Protein AF-A0A1X7ANS6-F1 (afdb_monomer)

Organism: NCBI:txid1960125

Nearest PDB structures (foldseek):
  3pwx-assembly1_B  TM=1.515E-01  e=7.039E+00  Vibrio parahaemolyticus

Secondary structure (DSSP, 8-state):
-----------------------------------------------SS--PPPEEEEESS-HHHHHHHHHHHHHTT-GGGGHHHHHHHHHHHHHHHTT--S-HHHHHHHHHHHHTT-----SSSSS-TTHHHHHHHHHT-GGGEEEEE-TT-SS-EESS--TTS--TTTHHHH-HHHHHHHHHHHHHHHHHHHS--HHHHHHHHHHHHHHTT--SPBPP-GGGEEEETTEEEE---HHHHHHH-SSHHHHHHHHHHHHHHHHHHHHHTTTTS-------PPPPP----------------------

Radius of gyration: 26.62 Å; Cα contacts (8 Å, |Δi|>4): 293; chains: 1; bounding box: 62×56×92 Å

Foldseek 3Di:
DDDDDDDDPPPPPPDDPPDPPPPPQPQVDDDDDDDDDDDDDPDPDDDDDDDRFGKGKAFQQFLVLVVLLVVLCVRVVLLVLQLLLLVLLLVQLVLQVVRDPDPSVLLNVVSVCSNVVVFPDPSPDPDTPCVVVVSVSSVRQQLRIAMDGDCPDPQEHAPPRPNRDGPLLCCLQNNLPSSVLVVVLNVLSVVCSVPPDSVSSNSNSVSSSVSNVDSHHRYDDPVQWDQDPRYIYGDPPLVVLCVRPPDPVSSVVSNVVVVVVVVVVVVVVPVPPPDDDDPDPDDDDDPDDDDDDDDDDDDDDDDDDDD

Solvent-accessible surface area (backbone atoms only — not comparable to full-atom values): 19302 Å² total; per-residue (Å²): 137,87,80,86,78,82,80,80,84,78,71,80,73,80,77,70,85,75,73,80,83,83,72,68,82,56,72,78,74,78,83,81,82,94,73,96,70,94,70,90,81,89,71,96,72,93,74,88,91,78,83,87,76,56,44,35,79,42,57,36,54,20,55,69,58,55,50,53,41,51,56,54,38,59,71,69,69,40,58,76,44,33,41,68,24,44,55,44,38,61,71,37,46,70,64,52,44,84,80,48,97,64,65,53,65,50,20,48,54,37,43,52,32,58,68,67,68,63,67,77,69,53,90,88,49,96,66,58,86,41,52,68,41,38,50,50,52,64,63,62,37,21,49,43,27,33,41,42,58,16,70,82,38,90,76,42,22,38,71,69,71,58,78,79,41,64,40,82,66,46,35,67,67,59,33,61,73,60,37,49,52,48,48,55,37,48,53,46,44,55,51,28,74,77,54,79,41,62,68,50,45,31,52,43,19,56,44,48,36,58,35,43,65,36,71,56,50,34,69,67,56,75,90,38,51,41,84,54,94,59,18,36,32,72,52,84,54,71,64,55,52,69,61,65,32,96,44,73,66,52,22,53,53,53,50,52,55,51,57,57,50,57,58,50,57,60,53,66,70,62,68,76,80,78,79,79,87,79,95,70,83,80,83,76,85,81,82,79,81,84,78,86,78,88,81,80,90,80,92,81,88,82,90,86,87,81,134

Sequence (307 aa):
MHLDLRINNDARSRSNPIASPYRADMTLCCITDFGGRRRKVSGCCYSDGEQQIELSCHHVVPNSRLQAYWNAHLANGHLECSRKFLDQMWRCIGDYSVRHHGSTVDASRLVQRLVQERIEFDQDGLVPDGLDAFGELFSYMPGNMFMGPSASSRCCRRGDDPLCEFEKNAWVVIGYQPYRILWDLNETIQDYLITPTAERASTISNLLTIVVQKREPYAMDRHHWLLKRRTYRLKVDYDAIARCGSNARDRDNLRSLILRSDSLDSLSSQSSDASSGLDTPPPSPVKERVTRRSGRRSHCKGTERLE

Mean predicted aligned error: 14.32 Å

pLDDT: mean 71.6, std 22.11, range [27.02, 98.12]

Structure (mmCIF, N/CA/C/O backbone):
data_AF-A0A1X7ANS6-F1
#
_entry.id   AF-A0A1X7ANS6-F1
#
loop_
_atom_site.group_PDB
_atom_site.id
_atom_site.type_symbol
_atom_site.label_atom_id
_atom_site.label_alt_id
_atom_site.label_comp_id
_atom_site.label_asym_id
_atom_site.label_entity_id
_atom_site.label_seq_id
_atom_site.pdbx_PDB_ins_code
_atom_site.Cartn_x
_atom_site.Cartn_y
_atom_site.Cartn_z
_atom_site.occupancy
_atom_site.B_iso_or_equiv
_atom_site.auth_seq_id
_atom_site.auth_comp_id
_atom_site.auth_asym_id
_atom_site.auth_atom_id
_atom_site.pdbx_PDB_model_num
ATOM 1 N N . MET A 1 1 ? -21.164 0.307 25.891 1.00 34.00 1 MET A N 1
ATOM 2 C CA . MET A 1 1 ? -20.225 -0.665 26.483 1.00 34.00 1 MET A CA 1
ATOM 3 C C . MET A 1 1 ? -18.872 0.037 26.508 1.00 34.00 1 MET A C 1
ATOM 5 O O . MET A 1 1 ? -18.284 0.212 25.454 1.00 34.00 1 MET A O 1
ATOM 9 N N . HIS A 1 2 ? -18.489 0.628 27.644 1.00 27.02 2 HIS A N 1
ATOM 10 C CA . HIS A 1 2 ? -17.234 1.381 27.771 1.00 27.02 2 HIS A CA 1
ATOM 11 C C . HIS A 1 2 ? -16.136 0.374 28.127 1.00 27.02 2 HIS A C 1
ATOM 13 O O . HIS A 1 2 ? -16.171 -0.200 29.211 1.00 27.02 2 HIS A O 1
ATOM 19 N N . LEU A 1 3 ? -15.230 0.100 27.190 1.00 28.36 3 LEU A N 1
ATOM 20 C CA . LEU A 1 3 ? -14.041 -0.716 27.429 1.00 28.36 3 LEU A CA 1
ATOM 21 C C . LEU A 1 3 ? -12.909 0.211 27.874 1.00 28.36 3 LEU A C 1
ATOM 23 O O . LEU A 1 3 ? -12.423 1.021 27.088 1.00 28.36 3 LEU A O 1
ATOM 27 N N . ASP A 1 4 ? -12.530 0.102 29.144 1.00 28.14 4 ASP A N 1
ATOM 28 C CA . ASP A 1 4 ? -11.344 0.751 29.701 1.00 28.14 4 ASP A CA 1
ATOM 29 C C . ASP A 1 4 ? -10.122 -0.114 29.349 1.00 28.14 4 ASP A C 1
ATOM 31 O O . ASP A 1 4 ? -9.898 -1.178 29.927 1.00 28.14 4 ASP A O 1
ATOM 35 N N . LEU A 1 5 ? -9.361 0.311 28.339 1.00 34.75 5 LEU A N 1
ATOM 36 C CA . LEU A 1 5 ? -8.147 -0.360 27.875 1.00 34.75 5 LEU A CA 1
ATOM 37 C C . LEU A 1 5 ? -6.931 0.258 28.573 1.00 34.75 5 LEU A C 1
ATOM 39 O O . LEU A 1 5 ? -6.487 1.350 28.225 1.00 34.75 5 LEU A O 1
ATOM 43 N N . ARG A 1 6 ? -6.359 -0.452 29.550 1.00 29.14 6 ARG A N 1
ATOM 44 C CA . ARG A 1 6 ? -5.021 -0.152 30.080 1.00 29.14 6 ARG A CA 1
ATOM 45 C C . ARG A 1 6 ? -4.028 -1.159 29.519 1.00 29.14 6 ARG A C 1
ATOM 47 O O . ARG A 1 6 ? -3.905 -2.264 30.029 1.00 29.14 6 ARG A O 1
ATOM 54 N N . ILE A 1 7 ? -3.311 -0.762 28.473 1.00 41.03 7 ILE A N 1
ATOM 55 C CA . ILE A 1 7 ? -2.179 -1.530 27.949 1.00 41.03 7 ILE A CA 1
ATOM 56 C C . ILE A 1 7 ? -0.944 -1.171 28.778 1.00 41.03 7 ILE A C 1
ATOM 58 O O . ILE A 1 7 ? -0.520 -0.015 28.814 1.00 41.03 7 ILE A O 1
ATOM 62 N N . ASN A 1 8 ? -0.370 -2.161 29.463 1.00 30.86 8 ASN A N 1
ATOM 63 C CA . ASN A 1 8 ? 0.905 -2.012 30.160 1.00 30.86 8 ASN A CA 1
ATOM 64 C C . ASN A 1 8 ? 2.047 -1.911 29.133 1.00 30.86 8 ASN A C 1
ATOM 66 O O . ASN A 1 8 ? 2.439 -2.900 28.522 1.00 30.86 8 ASN A O 1
ATOM 70 N N . ASN A 1 9 ? 2.611 -0.711 28.978 1.00 34.72 9 ASN A N 1
ATOM 71 C CA . ASN A 1 9 ? 3.715 -0.406 28.055 1.00 34.72 9 ASN A CA 1
ATOM 72 C C . ASN A 1 9 ? 5.110 -0.886 28.525 1.00 34.72 9 ASN A C 1
ATOM 74 O O . ASN A 1 9 ? 6.120 -0.485 27.950 1.00 34.72 9 ASN A O 1
ATOM 78 N N . ASP A 1 10 ? 5.205 -1.752 29.537 1.00 32.50 10 ASP A N 1
ATOM 79 C CA . ASP A 1 10 ? 6.491 -2.135 30.151 1.00 32.50 10 ASP A CA 1
ATOM 80 C C . ASP A 1 10 ? 7.173 -3.376 29.544 1.00 32.50 10 ASP A C 1
ATOM 82 O O . ASP A 1 10 ? 8.185 -3.869 30.055 1.00 32.50 10 ASP A O 1
ATOM 86 N N . ALA A 1 11 ? 6.715 -3.852 28.386 1.00 35.91 11 ALA A N 1
ATOM 87 C CA . ALA A 1 11 ? 7.464 -4.842 27.623 1.00 35.91 11 ALA A CA 1
ATOM 88 C C . ALA A 1 11 ? 8.609 -4.158 26.856 1.00 35.91 11 ALA A C 1
ATOM 90 O O . ALA A 1 11 ? 8.482 -3.800 25.684 1.00 35.91 11 ALA A O 1
ATOM 91 N N . ARG A 1 12 ? 9.777 -4.019 27.501 1.00 33.22 12 ARG A N 1
ATOM 92 C CA . ARG A 1 12 ? 11.061 -3.875 26.794 1.00 33.22 12 ARG A CA 1
ATOM 93 C C . ARG A 1 12 ? 11.251 -5.097 25.897 1.00 33.22 12 ARG A C 1
ATOM 95 O O . ARG A 1 12 ? 11.829 -6.104 26.305 1.00 33.22 12 ARG A O 1
ATOM 102 N N . SER A 1 13 ? 10.741 -4.987 24.675 1.00 35.91 13 SER A N 1
ATOM 103 C CA . SER A 1 13 ? 10.979 -5.912 23.579 1.00 35.91 13 SER A CA 1
ATOM 104 C C . SER A 1 13 ? 12.485 -6.025 23.376 1.00 35.91 13 SER A C 1
ATOM 106 O O . SER A 1 13 ? 13.150 -5.096 22.912 1.00 35.91 13 SER A O 1
ATOM 108 N N . ARG A 1 14 ? 13.048 -7.165 23.782 1.00 30.94 14 ARG A N 1
ATOM 109 C CA . ARG A 1 14 ? 14.343 -7.606 23.277 1.00 30.94 14 ARG A CA 1
ATOM 110 C C . ARG A 1 14 ? 14.113 -7.912 21.804 1.00 30.94 14 ARG A C 1
ATOM 112 O O . ARG A 1 14 ? 13.655 -8.999 21.463 1.00 30.94 14 ARG A O 1
ATOM 119 N N . SER A 1 15 ? 14.384 -6.933 20.951 1.00 32.22 15 SER A N 1
ATOM 120 C CA . SER A 1 15 ? 14.413 -7.114 19.510 1.00 32.22 15 SER A CA 1
ATOM 121 C C . SER A 1 15 ? 15.531 -8.097 19.169 1.00 32.22 15 SER A C 1
ATOM 123 O O . SER A 1 15 ? 16.693 -7.737 18.997 1.00 32.22 15 SER A O 1
ATOM 125 N N . ASN A 1 16 ? 15.181 -9.378 19.072 1.00 28.42 16 ASN A N 1
ATOM 126 C CA . ASN A 1 16 ? 15.948 -10.273 18.223 1.00 28.42 16 ASN A CA 1
ATOM 127 C C . ASN A 1 16 ? 15.839 -9.718 16.796 1.00 28.42 16 ASN A C 1
ATOM 129 O O . ASN A 1 16 ? 14.723 -9.413 16.363 1.00 28.42 16 ASN A O 1
ATOM 133 N N . PRO A 1 17 ? 16.945 -9.565 16.050 1.00 27.77 17 PRO A N 1
ATOM 134 C CA . PRO A 1 17 ? 16.860 -9.270 14.633 1.00 27.77 17 PRO A CA 1
ATOM 135 C C . PRO A 1 17 ? 16.208 -10.481 13.964 1.00 27.77 17 PRO A C 1
ATOM 137 O O . PRO A 1 17 ? 16.855 -11.494 13.706 1.00 27.77 17 PRO A O 1
ATOM 140 N N . ILE A 1 18 ? 14.897 -10.398 13.738 1.00 31.77 18 ILE A N 1
ATOM 141 C CA . ILE A 1 18 ? 14.181 -11.345 12.895 1.00 31.77 18 ILE A CA 1
ATOM 142 C C . ILE A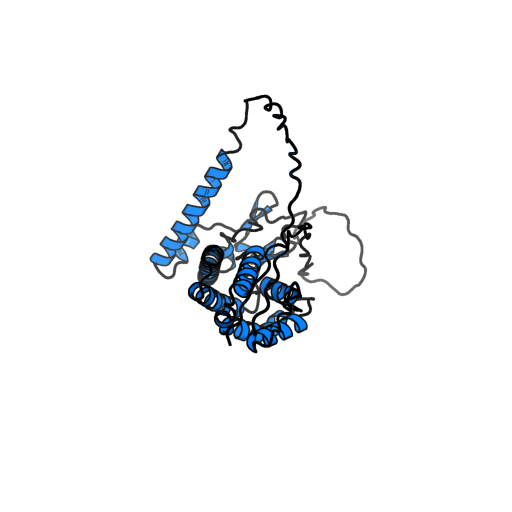 1 18 ? 14.756 -11.131 11.499 1.00 31.77 18 ILE A C 1
ATOM 144 O O . ILE A 1 18 ? 14.498 -10.116 10.849 1.00 31.77 18 ILE A O 1
ATOM 148 N N . ALA A 1 19 ? 15.603 -12.063 11.064 1.00 28.59 19 ALA A N 1
ATOM 149 C CA . ALA A 1 19 ? 15.974 -12.164 9.669 1.00 28.59 19 ALA A CA 1
ATOM 150 C C . ALA A 1 19 ? 14.672 -12.248 8.867 1.00 28.59 19 ALA A C 1
ATOM 152 O O . ALA A 1 19 ? 13.845 -13.123 9.117 1.00 28.59 19 ALA A O 1
ATOM 153 N N . SER A 1 20 ? 14.490 -11.298 7.953 1.00 34.75 20 SER A N 1
ATOM 154 C CA . SER A 1 20 ? 13.413 -11.282 6.970 1.00 34.75 20 SER A CA 1
ATOM 155 C C . SER A 1 20 ? 13.154 -12.706 6.436 1.00 34.75 20 SER A C 1
ATOM 157 O O . SER A 1 20 ? 14.049 -13.281 5.807 1.00 34.75 20 SER A O 1
ATOM 159 N N . PRO A 1 21 ? 11.964 -13.296 6.662 1.00 34.00 21 PRO A N 1
ATOM 160 C CA . PRO A 1 21 ? 11.629 -14.619 6.143 1.00 34.00 21 PRO A CA 1
ATOM 161 C C . PRO A 1 21 ? 11.309 -14.591 4.635 1.00 34.00 21 PRO A C 1
ATOM 163 O O . PRO A 1 21 ? 10.846 -15.591 4.088 1.00 34.00 21 PRO A O 1
ATOM 166 N N . TYR A 1 22 ? 11.560 -13.473 3.936 1.00 41.19 22 TYR A N 1
ATOM 167 C CA . TYR A 1 22 ? 11.249 -13.285 2.518 1.00 41.19 22 TYR A CA 1
ATOM 168 C C . TYR A 1 22 ? 12.210 -14.068 1.607 1.00 41.19 22 TYR A C 1
ATOM 170 O O . TYR A 1 22 ? 13.080 -13.514 0.939 1.00 41.19 22 TYR A O 1
ATOM 178 N N . ARG A 1 23 ? 12.015 -15.386 1.557 1.00 35.75 23 ARG A N 1
ATOM 179 C CA . ARG A 1 23 ? 12.384 -16.251 0.432 1.00 35.75 23 ARG A CA 1
ATOM 180 C C . ARG A 1 23 ? 11.113 -16.864 -0.143 1.00 35.75 23 ARG A C 1
ATOM 182 O O . ARG A 1 23 ? 10.828 -18.042 0.039 1.00 35.75 23 ARG A O 1
ATOM 189 N N . ALA A 1 24 ? 10.344 -16.050 -0.855 1.00 36.41 24 ALA A N 1
ATOM 190 C CA . ALA A 1 24 ? 9.541 -16.601 -1.931 1.00 36.41 24 ALA A CA 1
ATOM 191 C C . ALA A 1 24 ? 10.505 -16.796 -3.107 1.00 36.41 24 ALA A C 1
ATOM 193 O O . ALA A 1 24 ? 10.778 -15.849 -3.838 1.00 36.41 24 ALA A O 1
ATOM 194 N N . ASP A 1 25 ? 11.056 -18.005 -3.260 1.00 33.19 25 ASP A N 1
ATOM 195 C CA . ASP A 1 25 ? 11.680 -18.438 -4.517 1.00 33.19 25 ASP A CA 1
ATOM 196 C C . ASP A 1 25 ? 10.560 -18.532 -5.574 1.00 33.19 25 ASP A C 1
ATOM 198 O O . ASP A 1 25 ? 10.134 -19.611 -5.981 1.00 33.19 25 ASP A O 1
ATOM 202 N N . MET A 1 26 ? 10.029 -17.389 -6.017 1.00 34.03 26 MET A N 1
ATOM 203 C CA . MET A 1 26 ? 9.275 -17.322 -7.261 1.00 34.03 26 MET A CA 1
ATOM 204 C C . MET A 1 26 ? 10.294 -17.336 -8.393 1.00 34.03 26 MET A C 1
ATOM 206 O O . MET A 1 26 ? 10.608 -16.322 -9.011 1.00 34.03 26 MET A O 1
ATOM 210 N N . THR A 1 27 ? 10.835 -18.526 -8.660 1.00 34.62 27 THR A N 1
ATOM 211 C CA . THR A 1 27 ? 11.442 -18.808 -9.954 1.00 34.62 27 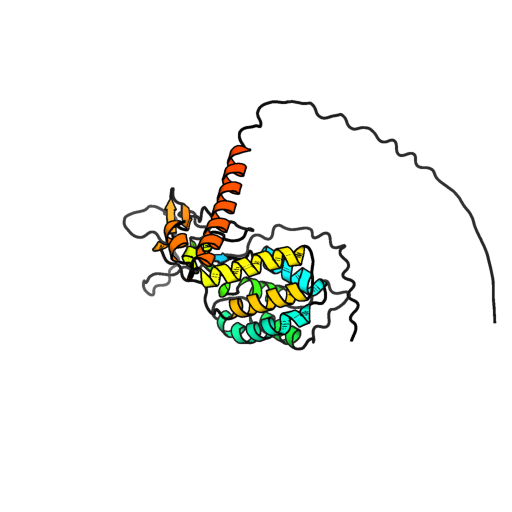THR A CA 1
ATOM 212 C C . THR A 1 27 ? 10.302 -18.781 -10.967 1.00 34.62 27 THR A C 1
ATOM 214 O O . THR A 1 27 ? 9.611 -19.780 -11.164 1.00 34.62 27 THR A O 1
ATOM 217 N N . LEU A 1 28 ? 10.050 -17.617 -11.573 1.00 33.31 28 LEU A N 1
ATOM 218 C CA . LEU A 1 28 ? 9.219 -17.546 -12.767 1.00 33.31 28 LEU A CA 1
ATOM 219 C C . LEU A 1 28 ? 10.014 -18.255 -13.868 1.00 33.31 28 LEU A C 1
ATOM 221 O O . LEU A 1 28 ? 10.870 -17.676 -14.532 1.00 33.31 28 LEU A O 1
ATOM 225 N N . CYS A 1 29 ? 9.815 -19.566 -13.953 1.00 27.41 29 CYS A N 1
ATOM 226 C CA . CYS A 1 29 ? 10.438 -20.410 -14.949 1.00 27.41 29 CYS A CA 1
ATOM 227 C C . CYS A 1 29 ? 9.821 -20.035 -16.298 1.00 27.41 29 CYS A C 1
ATOM 229 O O . CYS A 1 29 ? 8.710 -20.451 -16.627 1.00 27.41 29 CYS A O 1
ATOM 231 N N . CYS A 1 30 ? 10.537 -19.233 -17.082 1.00 29.77 30 CYS A N 1
ATOM 232 C CA . CYS A 1 30 ? 10.383 -19.288 -18.525 1.00 29.77 30 CYS A CA 1
ATOM 233 C C . CYS A 1 30 ? 10.681 -20.736 -18.952 1.00 29.77 30 CYS A C 1
ATOM 235 O O . CYS A 1 30 ? 11.795 -21.210 -18.765 1.00 29.77 30 CYS A O 1
ATOM 237 N N . ILE A 1 31 ? 9.633 -21.430 -19.408 1.00 36.09 31 ILE A N 1
ATOM 238 C CA . ILE A 1 31 ? 9.584 -22.639 -20.249 1.00 36.09 31 ILE A CA 1
ATOM 239 C C . ILE A 1 31 ? 10.871 -23.490 -20.278 1.00 36.09 31 ILE A C 1
ATOM 241 O O . ILE A 1 31 ? 11.848 -23.109 -20.911 1.00 36.09 31 ILE A O 1
ATOM 245 N N . THR A 1 32 ? 10.825 -24.701 -19.702 1.00 30.52 32 THR A N 1
ATOM 246 C CA . THR A 1 32 ? 11.315 -25.947 -20.345 1.00 30.52 32 THR A CA 1
ATOM 247 C C . THR A 1 32 ? 11.021 -27.208 -19.508 1.00 30.52 32 THR A C 1
ATOM 249 O O . THR A 1 32 ? 11.312 -27.278 -18.319 1.00 30.52 32 THR A O 1
ATOM 252 N N . ASP A 1 33 ? 10.390 -28.167 -20.190 1.00 31.03 33 ASP A N 1
ATOM 253 C CA . ASP A 1 33 ? 10.330 -29.633 -20.073 1.00 31.03 33 ASP A CA 1
ATOM 254 C C . ASP A 1 33 ? 10.471 -30.405 -18.742 1.00 31.03 33 ASP A C 1
AT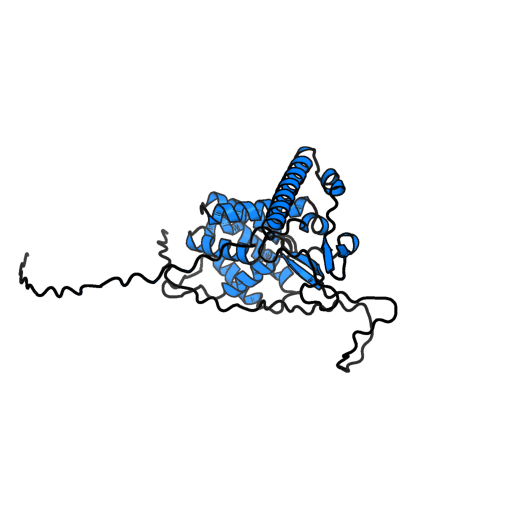OM 256 O O . ASP A 1 33 ? 11.397 -30.277 -17.942 1.00 31.03 33 ASP A O 1
ATOM 260 N N . PHE A 1 34 ? 9.542 -31.361 -18.605 1.00 33.06 34 PHE A N 1
ATOM 261 C CA . PHE A 1 34 ? 9.484 -32.446 -17.626 1.00 33.06 34 PHE A CA 1
ATOM 262 C C . PHE A 1 34 ? 10.763 -33.305 -17.616 1.00 33.06 34 PHE A C 1
ATOM 264 O O . PHE A 1 34 ? 11.058 -34.016 -18.574 1.00 33.06 34 PHE A O 1
ATOM 271 N N . GLY A 1 35 ? 11.467 -33.352 -16.482 1.00 32.69 35 GLY A N 1
ATOM 272 C CA . GLY A 1 35 ? 12.555 -34.314 -16.279 1.00 32.69 35 GLY A CA 1
ATOM 273 C C . GLY A 1 35 ? 13.300 -34.131 -14.960 1.00 32.69 35 GLY A C 1
ATOM 274 O O . GLY A 1 35 ? 14.369 -33.532 -14.911 1.00 32.69 35 GLY A O 1
ATOM 275 N N . GLY A 1 36 ? 12.746 -34.659 -13.867 1.00 38.19 36 GLY A N 1
ATOM 276 C CA . GLY A 1 36 ? 13.304 -34.525 -12.521 1.00 38.19 36 GLY A CA 1
ATOM 277 C C . GLY A 1 36 ? 14.715 -35.105 -12.355 1.00 38.19 36 GLY A C 1
ATOM 278 O O . GLY A 1 36 ? 14.873 -36.306 -12.157 1.00 38.19 36 GLY A O 1
ATOM 279 N N . ARG A 1 37 ? 15.736 -34.237 -12.323 1.00 32.72 37 ARG A N 1
ATOM 280 C CA . ARG A 1 37 ? 17.009 -34.445 -11.602 1.00 32.72 37 ARG A CA 1
ATOM 281 C C . ARG A 1 37 ? 17.551 -33.104 -11.102 1.00 32.72 37 ARG A C 1
ATOM 283 O O . ARG A 1 37 ? 17.975 -32.267 -11.891 1.00 32.72 37 ARG A O 1
ATOM 290 N N . ARG A 1 38 ? 17.609 -32.913 -9.779 1.00 35.88 38 ARG A N 1
ATOM 291 C CA . ARG A 1 38 ? 18.302 -31.765 -9.167 1.00 35.88 38 ARG A CA 1
ATOM 292 C C . ARG A 1 38 ? 19.819 -31.971 -9.272 1.00 35.88 38 ARG A C 1
ATOM 294 O O . ARG A 1 38 ? 20.377 -32.773 -8.529 1.00 35.88 38 ARG A O 1
ATOM 301 N N . ARG A 1 39 ? 20.499 -31.244 -10.165 1.00 36.69 39 ARG A N 1
ATOM 302 C CA . ARG A 1 39 ? 21.959 -31.040 -10.102 1.00 36.69 39 ARG A CA 1
ATOM 303 C C . ARG A 1 39 ? 22.252 -29.679 -9.471 1.00 36.69 39 ARG A C 1
ATOM 305 O O . ARG A 1 39 ? 21.670 -28.676 -9.867 1.00 36.69 39 ARG A O 1
ATOM 312 N N . LYS A 1 40 ? 23.179 -29.641 -8.509 1.00 39.06 40 LYS A N 1
ATOM 313 C CA . LYS A 1 40 ? 23.810 -28.402 -8.027 1.00 39.06 40 LYS A CA 1
ATOM 314 C C . LYS A 1 40 ? 24.697 -27.864 -9.153 1.00 39.06 40 LYS A C 1
ATOM 316 O O . LYS A 1 40 ? 25.765 -28.417 -9.398 1.00 39.06 40 LYS A O 1
ATOM 321 N N . VAL A 1 41 ? 24.258 -26.812 -9.835 1.00 36.75 41 VAL A N 1
ATOM 322 C CA . VAL A 1 41 ? 25.082 -26.100 -10.819 1.00 36.75 41 VAL A CA 1
ATOM 323 C C . VAL A 1 41 ? 25.756 -24.931 -10.101 1.00 36.75 41 VAL A C 1
ATOM 325 O O . VAL A 1 41 ? 25.157 -23.888 -9.871 1.00 36.75 41 VAL A O 1
ATOM 328 N N . SER A 1 42 ? 27.004 -25.139 -9.680 1.00 46.69 42 SER A N 1
ATOM 329 C CA . SER A 1 42 ? 27.904 -24.068 -9.247 1.00 46.69 42 SER A CA 1
ATOM 330 C C . SER A 1 42 ? 28.730 -23.638 -10.454 1.00 46.69 42 SER A C 1
ATOM 332 O O . SER A 1 42 ? 29.809 -24.172 -10.688 1.00 46.69 42 SER A O 1
ATOM 334 N N . GLY A 1 43 ? 28.195 -22.705 -11.239 1.00 39.28 43 GLY A N 1
ATOM 335 C CA . GLY A 1 43 ? 28.863 -22.167 -12.420 1.00 39.28 43 GLY A CA 1
ATOM 336 C C . GLY A 1 43 ? 28.142 -20.932 -12.941 1.00 39.28 43 GLY A C 1
ATOM 337 O O . GLY A 1 43 ? 27.351 -21.024 -13.868 1.00 39.28 43 GLY A O 1
ATOM 338 N N . CYS A 1 44 ? 28.393 -19.772 -12.330 1.00 42.56 44 CYS A N 1
ATOM 339 C CA . CYS A 1 44 ? 28.011 -18.477 -12.899 1.00 42.56 44 CYS A CA 1
ATOM 340 C C . CYS A 1 44 ? 29.052 -18.070 -13.953 1.00 42.56 44 CYS A C 1
ATOM 342 O O . CYS A 1 44 ? 29.849 -17.165 -13.716 1.00 42.56 44 CYS A O 1
ATOM 344 N N . CYS A 1 45 ? 29.073 -18.765 -15.091 1.00 39.88 45 CYS A N 1
ATOM 345 C CA . CYS A 1 45 ? 29.894 -18.401 -16.244 1.00 39.88 45 CYS A CA 1
ATOM 346 C C . CYS A 1 45 ? 28.958 -18.131 -17.423 1.00 39.88 45 CYS A C 1
ATOM 348 O O . CYS A 1 45 ? 28.363 -19.046 -17.985 1.00 39.88 45 CYS A O 1
ATOM 350 N N . TYR A 1 46 ? 28.803 -16.843 -17.722 1.00 55.75 46 TYR A N 1
ATOM 351 C CA . TYR A 1 46 ? 27.962 -16.288 -18.773 1.00 55.75 46 TYR A CA 1
ATOM 352 C C . TYR A 1 46 ? 28.478 -16.713 -20.147 1.00 55.75 46 TYR A C 1
ATOM 354 O O . TYR A 1 46 ? 29.616 -16.417 -20.500 1.00 55.75 46 TYR A O 1
ATOM 362 N N . SER A 1 47 ? 27.620 -17.369 -20.918 1.00 48.47 47 SER A N 1
ATOM 363 C CA . SER A 1 47 ? 27.758 -17.505 -22.368 1.00 48.47 47 SER A CA 1
ATOM 364 C C . SER A 1 47 ? 26.392 -17.166 -22.966 1.00 48.47 47 SER A C 1
ATOM 366 O O . SER A 1 47 ? 25.414 -17.836 -22.664 1.00 48.47 47 SER A O 1
ATOM 368 N N . ASP A 1 48 ? 26.340 -16.042 -23.681 1.00 48.91 48 ASP A N 1
ATOM 369 C CA . ASP A 1 48 ? 25.281 -15.582 -24.587 1.00 48.91 48 ASP A CA 1
ATOM 370 C C . ASP A 1 48 ? 23.808 -15.803 -24.192 1.00 48.91 48 ASP A C 1
ATOM 372 O O . ASP A 1 48 ? 23.189 -16.812 -24.514 1.00 48.91 48 ASP A O 1
ATOM 376 N N . GLY A 1 49 ? 23.190 -14.750 -23.641 1.00 58.03 49 GLY A N 1
ATOM 377 C CA . GLY A 1 49 ? 21.894 -14.316 -24.181 1.00 58.03 49 GLY A CA 1
ATOM 378 C C . GLY A 1 49 ? 20.811 -13.902 -23.189 1.00 58.03 49 GLY A C 1
ATOM 379 O O . GLY A 1 49 ? 20.228 -12.838 -23.366 1.00 58.03 49 GLY A O 1
ATOM 380 N N . GLU A 1 50 ? 20.543 -14.673 -22.135 1.00 63.88 50 GLU A N 1
ATOM 381 C CA . GLU A 1 50 ? 19.408 -14.394 -21.241 1.00 63.88 50 GLU A CA 1
ATOM 382 C C . GLU A 1 50 ? 19.809 -14.493 -19.771 1.00 63.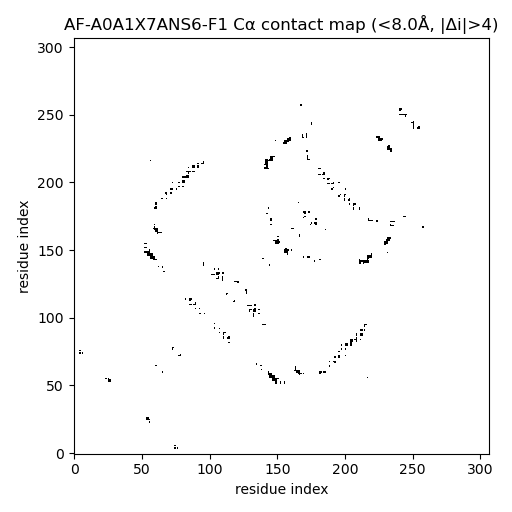88 50 GLU A C 1
ATOM 384 O O . GLU A 1 50 ? 20.052 -15.566 -19.219 1.00 63.88 50 GLU A O 1
ATOM 389 N N . GLN A 1 51 ? 19.888 -13.336 -19.114 1.00 70.00 51 GLN A N 1
ATOM 390 C CA . GLN A 1 51 ? 20.120 -13.279 -17.681 1.00 70.00 51 GLN A CA 1
ATOM 391 C C . GLN A 1 51 ? 18.794 -13.516 -16.954 1.00 70.00 51 GLN A C 1
ATOM 393 O O . GLN A 1 51 ? 17.893 -12.681 -17.013 1.00 70.00 51 GLN A O 1
ATOM 398 N N . GLN A 1 52 ? 18.683 -14.641 -16.247 1.00 80.31 52 GLN A N 1
ATOM 399 C CA . GLN A 1 52 ? 17.572 -14.861 -15.325 1.00 80.31 52 GLN A CA 1
ATOM 400 C C . GLN A 1 52 ? 17.659 -13.840 -14.184 1.00 80.31 52 GLN A C 1
ATOM 402 O O . GLN A 1 52 ? 18.658 -13.775 -13.462 1.00 80.31 52 GLN A O 1
ATOM 407 N N . ILE A 1 53 ? 16.614 -13.026 -14.042 1.00 83.50 53 ILE A N 1
ATOM 408 C CA . ILE A 1 53 ? 16.476 -12.062 -12.951 1.00 83.50 53 ILE A CA 1
ATOM 409 C C . ILE A 1 53 ? 15.579 -12.704 -11.898 1.00 83.50 53 ILE A C 1
ATOM 411 O O . ILE A 1 53 ? 14.431 -13.048 -12.170 1.00 83.50 53 ILE A O 1
ATOM 415 N N . GLU A 1 54 ? 16.108 -12.864 -10.691 1.00 89.00 54 GLU A N 1
ATOM 416 C CA . GLU A 1 54 ? 15.314 -13.249 -9.525 1.00 89.00 54 GLU A CA 1
ATOM 417 C C . GLU A 1 54 ? 14.400 -12.079 -9.145 1.00 89.00 54 GLU A C 1
ATOM 419 O O . GLU A 1 54 ? 14.874 -10.946 -9.026 1.00 89.00 54 GLU A O 1
ATOM 424 N N . LEU A 1 55 ? 13.104 -12.341 -8.966 1.00 89.62 55 LEU A N 1
ATOM 425 C CA . LEU A 1 55 ? 12.109 -11.320 -8.643 1.00 89.62 55 LEU A CA 1
ATOM 426 C C . LEU A 1 55 ? 11.634 -11.441 -7.196 1.00 89.62 55 LEU A C 1
ATOM 428 O O . LEU A 1 55 ? 11.514 -12.541 -6.664 1.00 89.62 55 LEU A O 1
ATOM 432 N N . SER A 1 56 ? 11.302 -10.306 -6.590 1.00 90.44 56 SER A N 1
ATOM 433 C CA . SER A 1 56 ? 10.648 -10.208 -5.286 1.00 90.44 56 SER A CA 1
ATOM 434 C C . SER A 1 56 ? 9.487 -9.216 -5.322 1.00 90.44 56 SER A C 1
ATOM 436 O O . SER A 1 56 ? 9.427 -8.335 -6.183 1.00 90.44 56 SER A O 1
ATOM 438 N N . CYS A 1 57 ? 8.571 -9.344 -4.364 1.00 91.25 57 CYS A N 1
ATOM 439 C CA . CYS A 1 57 ? 7.588 -8.305 -4.073 1.00 91.25 57 CYS A CA 1
ATOM 440 C C . CYS A 1 57 ? 8.248 -7.193 -3.251 1.00 91.25 57 CYS A C 1
ATOM 442 O O . CYS A 1 57 ? 8.938 -7.481 -2.275 1.00 91.25 57 CYS A O 1
ATOM 444 N N . HIS A 1 58 ? 7.986 -5.940 -3.608 1.00 92.25 58 HIS A N 1
ATOM 445 C CA . HIS A 1 58 ? 8.408 -4.765 -2.851 1.00 92.25 58 HIS A CA 1
ATOM 446 C C . HIS A 1 58 ? 7.184 -3.992 -2.379 1.00 92.25 58 HIS A C 1
ATOM 448 O O . HIS A 1 58 ? 6.236 -3.792 -3.144 1.00 92.25 58 HIS A O 1
ATOM 454 N N . HIS A 1 59 ? 7.217 -3.553 -1.124 1.00 93.81 59 HIS A N 1
ATOM 455 C CA . HIS A 1 59 ? 6.180 -2.712 -0.540 1.00 93.81 59 HIS A CA 1
ATOM 456 C C . HIS A 1 59 ? 6.358 -1.254 -0.938 1.00 93.81 59 HIS A C 1
ATOM 458 O O . HIS A 1 59 ? 7.477 -0.753 -0.984 1.00 93.81 59 HIS A O 1
ATOM 464 N N . VAL A 1 60 ? 5.246 -0.559 -1.170 1.00 95.50 60 VAL A N 1
ATOM 465 C CA . VAL A 1 60 ? 5.263 0.892 -1.391 1.00 95.50 60 VAL A CA 1
ATOM 466 C C . VAL A 1 60 ? 5.198 1.632 -0.059 1.00 95.50 60 VAL A C 1
ATOM 468 O O . VAL A 1 60 ? 6.075 2.432 0.261 1.00 95.50 60 VAL A O 1
ATOM 471 N N . VAL A 1 61 ? 4.187 1.317 0.752 1.00 95.62 61 VAL A N 1
ATOM 472 C CA . VAL A 1 61 ? 4.129 1.674 2.171 1.00 95.62 61 VAL A CA 1
ATOM 473 C C . VAL A 1 61 ? 4.848 0.583 2.967 1.00 95.62 61 VAL A C 1
ATOM 475 O O . VAL A 1 61 ? 4.429 -0.576 2.887 1.00 95.62 61 VAL A O 1
ATOM 478 N N . PRO A 1 62 ? 5.888 0.911 3.753 1.00 92.88 62 PRO A N 1
ATOM 479 C CA . PRO A 1 62 ? 6.692 -0.082 4.458 1.00 92.88 62 PRO A CA 1
ATOM 480 C C . PRO A 1 62 ? 5.862 -0.945 5.399 1.00 92.88 62 PRO A C 1
ATOM 482 O O . PRO A 1 62 ? 5.022 -0.437 6.148 1.00 92.88 62 PRO A O 1
ATOM 485 N N . ASN A 1 63 ? 6.158 -2.245 5.436 1.00 89.50 63 ASN A N 1
ATOM 486 C CA . ASN A 1 63 ? 5.444 -3.163 6.317 1.00 89.50 63 ASN A CA 1
ATOM 487 C C . ASN A 1 63 ? 5.583 -2.783 7.802 1.00 89.50 63 ASN A C 1
ATOM 489 O O . ASN A 1 63 ? 4.615 -2.816 8.555 1.00 89.50 63 ASN A O 1
ATOM 493 N N . SER A 1 64 ? 6.770 -2.337 8.219 1.00 88.56 64 SER A N 1
ATOM 494 C CA . SER A 1 64 ? 7.013 -1.861 9.587 1.00 88.56 64 SER A CA 1
ATOM 495 C C . SER A 1 64 ? 6.093 -0.698 9.976 1.00 88.56 64 SER A C 1
ATOM 497 O O . SER A 1 64 ? 5.623 -0.626 11.111 1.00 88.56 64 SER A O 1
ATOM 499 N N . ARG A 1 65 ? 5.785 0.195 9.029 1.00 92.12 65 ARG A N 1
ATOM 500 C CA . ARG A 1 65 ? 4.889 1.337 9.241 1.00 92.12 65 ARG A CA 1
ATOM 501 C C . ARG A 1 65 ? 3.430 0.908 9.348 1.00 92.12 65 ARG A C 1
ATOM 503 O O . ARG A 1 65 ? 2.715 1.387 10.224 1.00 92.12 65 ARG A O 1
ATOM 510 N N . LEU A 1 66 ? 3.015 -0.022 8.494 1.00 92.44 66 LEU A N 1
ATOM 511 C CA . LEU A 1 66 ? 1.697 -0.650 8.544 1.00 92.44 66 LEU A CA 1
ATOM 512 C C . LEU A 1 66 ? 1.464 -1.394 9.872 1.00 92.44 66 LEU A C 1
ATOM 514 O O . LEU A 1 66 ? 0.419 -1.216 10.497 1.00 92.44 66 LEU A O 1
ATOM 518 N N . GLN A 1 67 ? 2.456 -2.151 10.348 1.00 88.88 67 GLN A N 1
ATOM 519 C CA . GLN A 1 67 ? 2.414 -2.820 11.653 1.00 88.88 67 GLN A CA 1
ATOM 520 C C . GLN A 1 67 ? 2.334 -1.823 12.814 1.00 88.88 67 GLN A C 1
ATOM 522 O O . GLN A 1 67 ? 1.495 -1.978 13.702 1.00 88.88 67 GLN A O 1
ATOM 527 N N . ALA A 1 68 ? 3.164 -0.773 12.799 1.00 89.88 68 ALA A N 1
ATOM 528 C CA . ALA A 1 68 ? 3.132 0.268 13.824 1.00 89.88 68 ALA A CA 1
ATOM 529 C C . ALA A 1 68 ? 1.754 0.942 13.902 1.00 89.88 68 ALA A C 1
ATOM 531 O O . ALA A 1 68 ? 1.222 1.127 14.998 1.00 89.88 68 ALA A O 1
ATOM 532 N N . TYR A 1 69 ? 1.157 1.260 12.746 1.00 93.31 69 TYR A N 1
ATOM 533 C CA . TYR A 1 69 ? -0.201 1.794 12.676 1.00 93.31 69 TYR A CA 1
ATOM 534 C C . TYR A 1 69 ? -1.208 0.851 13.324 1.00 93.31 69 TYR A C 1
ATOM 536 O O . TYR A 1 69 ? -1.965 1.291 14.183 1.00 93.31 69 TYR A O 1
ATOM 544 N N . TRP A 1 70 ? -1.217 -0.428 12.941 1.00 90.44 70 TRP A N 1
ATOM 545 C CA . TRP A 1 70 ? -2.214 -1.374 13.439 1.00 90.44 70 TRP A CA 1
ATOM 546 C C . TRP A 1 70 ? -2.125 -1.562 14.958 1.00 90.44 70 TRP A C 1
ATOM 548 O O . TRP A 1 70 ? -3.142 -1.517 15.648 1.00 90.44 70 TRP A O 1
ATOM 558 N N . ASN A 1 71 ? -0.908 -1.655 15.497 1.00 87.25 71 ASN A N 1
ATOM 559 C CA . ASN A 1 71 ? -0.688 -1.730 16.941 1.00 87.25 71 ASN A CA 1
ATOM 560 C C . ASN A 1 71 ? -1.222 -0.482 17.659 1.00 87.25 71 ASN A C 1
ATOM 562 O O . ASN A 1 71 ? -1.966 -0.596 18.632 1.00 87.25 71 ASN A O 1
ATOM 566 N N . ALA A 1 72 ? -0.906 0.715 17.153 1.00 90.31 72 ALA A N 1
ATOM 567 C CA . ALA A 1 72 ? -1.432 1.964 17.702 1.00 90.31 72 ALA A CA 1
ATOM 568 C C . ALA A 1 72 ? -2.958 2.081 17.526 1.00 90.31 72 ALA A C 1
ATOM 570 O O . ALA A 1 72 ? -3.646 2.657 18.366 1.00 90.31 72 ALA A O 1
ATOM 571 N N . HIS A 1 73 ? -3.514 1.546 16.443 1.00 91.19 73 HIS A N 1
ATOM 572 C CA . HIS A 1 73 ? -4.944 1.549 16.158 1.00 91.19 73 HIS A CA 1
ATOM 573 C C . HIS A 1 73 ? -5.736 0.721 17.171 1.00 91.19 73 HIS A C 1
ATOM 575 O O . HIS A 1 73 ? -6.710 1.218 17.740 1.00 91.19 73 HIS A O 1
ATOM 581 N N . LEU A 1 74 ? -5.266 -0.496 17.454 1.00 87.94 74 LEU A N 1
ATOM 582 C CA . LEU A 1 74 ? -5.829 -1.355 18.493 1.00 87.94 74 LEU A CA 1
ATOM 583 C C . LEU A 1 74 ? -5.671 -0.729 19.882 1.00 87.94 74 LEU A C 1
ATOM 585 O O . LEU A 1 74 ? -6.634 -0.682 20.644 1.00 87.94 74 LEU A O 1
ATOM 589 N N . ALA A 1 75 ? -4.490 -0.181 20.184 1.00 87.25 75 ALA A N 1
ATOM 590 C CA . ALA A 1 75 ? -4.202 0.388 21.497 1.00 87.25 75 ALA A CA 1
ATOM 591 C C . ALA A 1 75 ? -5.083 1.588 21.870 1.00 87.25 75 ALA A C 1
ATOM 593 O O . ALA A 1 75 ? -5.374 1.799 23.043 1.00 87.25 75 ALA A O 1
ATOM 594 N N . ASN A 1 76 ? -5.525 2.357 20.874 1.00 90.25 76 ASN A N 1
ATOM 595 C CA . ASN A 1 76 ? -6.402 3.511 21.075 1.00 90.25 76 ASN A CA 1
ATOM 596 C C . ASN A 1 76 ? -7.898 3.164 20.944 1.00 90.25 76 ASN A C 1
ATOM 598 O O . ASN A 1 76 ? -8.731 4.065 20.943 1.00 90.25 76 ASN A O 1
ATOM 602 N N . GLY A 1 77 ? -8.265 1.883 20.807 1.00 90.06 77 GLY A N 1
ATOM 603 C CA . GLY A 1 77 ? -9.669 1.464 20.744 1.00 90.06 77 GLY A CA 1
ATOM 604 C C . GLY A 1 77 ? -10.420 1.956 19.500 1.00 90.06 77 GLY A C 1
ATOM 605 O O . GLY A 1 77 ? -11.642 2.069 19.520 1.00 90.06 77 GLY A O 1
ATOM 606 N N . HIS A 1 78 ? -9.718 2.248 18.401 1.00 94.38 78 HIS A N 1
ATOM 607 C CA . HIS A 1 78 ? -10.322 2.806 17.184 1.00 94.38 78 HIS A CA 1
ATOM 608 C C . HIS A 1 78 ? -10.857 1.744 16.206 1.00 94.38 78 HIS A C 1
ATOM 610 O O . HIS A 1 78 ? -11.114 2.064 15.046 1.00 94.38 78 HIS A O 1
ATOM 616 N N . LEU A 1 79 ? -11.056 0.497 16.651 1.00 91.00 79 LEU A N 1
ATOM 617 C CA . LEU A 1 79 ? -11.415 -0.634 15.785 1.00 91.00 79 LEU A CA 1
ATOM 618 C C . LEU A 1 79 ? -12.680 -0.384 14.946 1.00 91.00 79 LEU A C 1
ATOM 620 O O . LEU A 1 79 ? -12.722 -0.774 13.779 1.00 91.00 79 LEU A O 1
ATOM 624 N N . GLU A 1 80 ? -13.671 0.324 15.495 1.00 91.88 80 GLU A N 1
ATOM 625 C CA . GLU A 1 80 ? -14.908 0.661 14.777 1.00 91.88 80 GLU A CA 1
ATOM 626 C C . GLU A 1 80 ? -14.637 1.493 13.513 1.00 91.88 80 GLU A C 1
ATOM 628 O O . GLU A 1 80 ? -15.270 1.292 12.476 1.00 91.88 80 GLU A O 1
ATOM 633 N N . CYS A 1 81 ? -13.617 2.358 13.535 1.00 95.62 81 CYS A N 1
ATOM 634 C CA . CYS A 1 81 ? -13.205 3.123 12.358 1.00 95.62 81 CYS A CA 1
ATOM 635 C C . CYS A 1 81 ? -12.700 2.221 11.221 1.00 95.62 81 CYS A C 1
ATOM 637 O O . CYS A 1 81 ? -12.717 2.640 10.067 1.00 95.62 81 CYS A O 1
ATOM 639 N N . SER A 1 82 ? -12.261 0.996 11.529 1.00 93.75 82 SER A N 1
ATOM 640 C CA . SER A 1 82 ? -11.723 0.033 10.566 1.00 93.75 82 SER A CA 1
ATOM 641 C C . SER A 1 82 ? -12.754 -0.946 10.009 1.00 93.75 82 SER A C 1
ATOM 643 O O . SER A 1 82 ? -12.408 -1.712 9.108 1.00 93.75 82 SER A O 1
ATOM 645 N N . ARG A 1 83 ? -14.013 -0.913 10.469 1.00 92.31 83 ARG A N 1
ATOM 646 C CA . ARG A 1 83 ? -15.056 -1.882 10.084 1.00 92.31 83 ARG A CA 1
ATOM 647 C C . ARG A 1 83 ? -15.175 -2.061 8.569 1.00 92.31 83 ARG A C 1
ATOM 649 O O . ARG A 1 83 ? -15.093 -3.177 8.069 1.00 92.31 83 ARG A O 1
ATOM 656 N N . LYS A 1 84 ? -15.271 -0.955 7.825 1.00 93.94 84 LYS A N 1
ATOM 657 C CA . LYS A 1 84 ? -15.394 -0.970 6.356 1.00 93.94 84 LYS A CA 1
ATOM 658 C C . LYS A 1 84 ? -14.193 -1.629 5.668 1.00 93.94 84 LYS A C 1
ATOM 660 O O . LYS A 1 84 ? -14.373 -2.418 4.740 1.00 93.94 84 LYS A O 1
ATOM 665 N N . PHE A 1 85 ? -12.981 -1.316 6.122 1.00 94.88 85 PHE A N 1
ATOM 666 C CA . PHE A 1 85 ? -11.760 -1.937 5.616 1.00 94.88 85 PHE A CA 1
ATOM 667 C C . PHE A 1 85 ? -11.733 -3.439 5.913 1.00 94.88 85 PHE A C 1
ATOM 669 O O . PHE A 1 85 ? -11.468 -4.227 5.010 1.00 94.88 85 PHE A O 1
ATOM 676 N N . LEU A 1 86 ? -12.042 -3.839 7.148 1.00 92.94 86 LEU A N 1
ATOM 677 C CA . LEU A 1 86 ? -12.040 -5.241 7.567 1.00 92.94 86 LEU A CA 1
ATOM 678 C C . LEU A 1 86 ? -13.073 -6.067 6.792 1.00 92.94 86 LEU A C 1
ATOM 680 O O . LEU A 1 86 ? -12.746 -7.153 6.315 1.00 92.94 86 LEU A O 1
ATOM 684 N N . ASP A 1 87 ? -14.274 -5.523 6.582 1.00 92.38 87 ASP A N 1
ATOM 685 C CA . ASP A 1 87 ? -15.309 -6.134 5.743 1.00 92.38 87 ASP A CA 1
ATOM 686 C C . ASP A 1 87 ? -14.828 -6.327 4.302 1.00 92.38 87 ASP A C 1
ATOM 688 O O . ASP A 1 87 ? -15.038 -7.382 3.694 1.00 92.38 87 ASP A O 1
ATOM 692 N N . GLN A 1 88 ? -14.170 -5.313 3.734 1.00 94.06 88 GLN A N 1
ATOM 693 C CA . GLN A 1 88 ? -13.634 -5.404 2.381 1.00 94.06 88 GLN A CA 1
ATOM 694 C C . GLN A 1 88 ? -12.478 -6.407 2.302 1.00 94.06 88 GLN A C 1
ATOM 696 O O . GLN A 1 88 ? -12.417 -7.190 1.356 1.00 94.06 88 GLN A O 1
ATOM 701 N N . MET A 1 89 ? -11.591 -6.427 3.296 1.00 90.31 89 MET A N 1
ATOM 702 C CA . MET A 1 89 ? -10.485 -7.374 3.355 1.00 90.31 89 MET A CA 1
ATOM 703 C C . MET A 1 89 ? -10.988 -8.810 3.471 1.00 90.31 89 MET A C 1
AT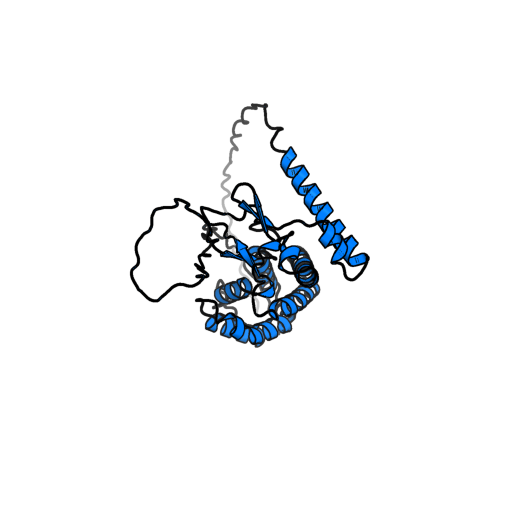OM 705 O O . MET A 1 89 ? -10.509 -9.673 2.742 1.00 90.31 89 MET A O 1
ATOM 709 N N . TRP A 1 90 ? -11.996 -9.059 4.310 1.00 88.81 90 TRP A N 1
ATOM 710 C CA . TRP A 1 90 ? -12.661 -10.358 4.410 1.00 88.81 90 TRP A CA 1
ATOM 711 C C . TRP A 1 90 ? -13.199 -10.838 3.058 1.00 88.81 90 TRP A C 1
ATOM 713 O O . TRP A 1 90 ? -13.048 -12.004 2.709 1.00 88.81 90 TRP A O 1
ATOM 723 N N . ARG A 1 91 ? -13.789 -9.945 2.255 1.00 90.25 91 ARG A N 1
ATOM 724 C CA . ARG A 1 91 ? -14.288 -10.297 0.914 1.00 90.25 91 ARG A CA 1
ATOM 725 C C . ARG A 1 91 ? -13.166 -10.619 -0.075 1.00 90.25 91 ARG A C 1
ATOM 727 O O . ARG A 1 91 ? -13.376 -11.440 -0.961 1.00 90.25 91 ARG A O 1
ATOM 734 N N . CYS A 1 92 ? -12.006 -9.981 0.065 1.00 88.62 92 CYS A N 1
ATOM 735 C CA . CYS A 1 92 ? -10.865 -10.159 -0.837 1.00 88.62 92 CYS A CA 1
ATOM 736 C C . CYS A 1 92 ? -9.893 -11.267 -0.398 1.00 88.62 92 CYS A C 1
ATOM 738 O O . CYS A 1 92 ? -9.074 -11.701 -1.201 1.00 88.62 92 CYS A O 1
ATOM 740 N N . ILE A 1 93 ? -9.954 -11.742 0.850 1.00 86.00 93 ILE A N 1
ATOM 741 C CA . ILE A 1 93 ? -8.938 -12.646 1.415 1.00 86.00 93 ILE A CA 1
ATOM 742 C C . ILE A 1 93 ? -8.797 -13.967 0.650 1.00 86.00 93 ILE A C 1
ATOM 744 O O . ILE A 1 93 ? -7.690 -14.489 0.505 1.00 86.00 93 ILE A O 1
ATOM 748 N N . GLY A 1 94 ? -9.906 -14.479 0.107 1.00 84.12 94 GLY A N 1
ATOM 749 C CA . GLY A 1 94 ? -9.906 -15.673 -0.734 1.00 84.12 94 GLY A CA 1
ATOM 750 C C . GLY A 1 94 ? -9.050 -15.490 -1.987 1.00 84.12 94 GLY A C 1
ATOM 751 O O . GLY A 1 94 ? -8.301 -16.397 -2.347 1.00 84.12 94 GLY A O 1
ATOM 752 N N . ASP A 1 95 ? -9.064 -14.293 -2.576 1.00 84.25 95 ASP A N 1
ATOM 753 C CA . ASP A 1 95 ? -8.273 -13.967 -3.766 1.00 84.25 95 ASP A CA 1
ATOM 754 C C . ASP A 1 95 ? -6.765 -13.903 -3.451 1.00 84.25 95 ASP A C 1
ATOM 756 O O . ASP A 1 95 ? -5.937 -14.145 -4.329 1.00 84.25 95 ASP A O 1
ATOM 760 N N . TYR A 1 96 ? -6.387 -13.631 -2.196 1.00 78.94 96 TYR A N 1
ATOM 761 C CA . TYR A 1 96 ? -4.981 -13.577 -1.768 1.00 78.94 96 TYR A CA 1
ATOM 762 C C . TYR A 1 96 ? -4.409 -14.971 -1.484 1.00 78.94 96 TYR A C 1
ATOM 764 O O . TYR A 1 96 ? -3.227 -15.232 -1.715 1.00 78.94 96 TYR A O 1
ATOM 772 N N . SER A 1 97 ? -5.256 -15.888 -1.007 1.00 61.12 97 SER A N 1
ATOM 773 C CA . SER A 1 97 ? -4.859 -17.212 -0.512 1.00 61.12 97 SER A CA 1
ATOM 774 C C . SER A 1 97 ? -4.193 -18.126 -1.545 1.00 61.12 97 SER A C 1
ATOM 776 O O . SER A 1 97 ? -3.382 -18.970 -1.178 1.00 61.12 97 SER A O 1
ATOM 778 N N . VAL A 1 98 ? -4.449 -17.918 -2.840 1.00 56.28 98 VAL A N 1
ATOM 779 C CA . VAL A 1 98 ? -3.899 -18.754 -3.924 1.00 56.28 98 VAL A CA 1
ATOM 780 C C . VAL A 1 98 ? -2.371 -18.624 -4.047 1.00 56.28 98 VAL A C 1
ATOM 782 O O . VAL A 1 98 ? -1.728 -19.481 -4.649 1.00 56.28 98 VAL A O 1
ATOM 785 N N . ARG A 1 99 ? -1.763 -17.574 -3.477 1.00 59.97 99 ARG A N 1
ATOM 786 C CA . ARG A 1 99 ? -0.337 -17.252 -3.676 1.00 59.97 99 ARG A CA 1
ATOM 787 C C . ARG A 1 99 ? 0.523 -17.315 -2.414 1.00 59.97 99 ARG A C 1
ATOM 789 O O . ARG A 1 99 ? 1.733 -17.126 -2.516 1.00 59.97 99 ARG A O 1
ATOM 796 N N . HIS A 1 100 ? -0.061 -17.609 -1.252 1.00 61.53 100 HIS A N 1
ATOM 797 C CA . HIS A 1 100 ? 0.660 -17.613 0.022 1.00 61.53 100 HIS A CA 1
ATOM 798 C C . HIS A 1 100 ? 0.567 -18.967 0.723 1.00 61.53 100 HIS A C 1
ATOM 800 O O . HIS A 1 100 ? -0.511 -19.520 0.907 1.00 61.53 100 HIS A O 1
ATOM 806 N N . HIS A 1 101 ? 1.720 -19.480 1.154 1.00 56.34 101 HIS A N 1
ATOM 807 C CA . HIS A 1 101 ? 1.836 -20.721 1.926 1.00 56.34 101 HIS A CA 1
ATOM 808 C C . HIS A 1 101 ? 1.496 -20.549 3.424 1.00 56.34 101 HIS A C 1
ATOM 810 O O . HIS A 1 101 ? 1.630 -21.505 4.185 1.00 56.34 101 HIS A O 1
ATOM 816 N N . GLY A 1 102 ? 1.076 -19.352 3.852 1.00 60.81 102 GLY A N 1
ATOM 817 C CA . GLY A 1 102 ? 0.608 -19.076 5.213 1.00 60.81 102 GLY A CA 1
ATOM 818 C C . GLY A 1 102 ? -0.844 -19.512 5.441 1.00 60.81 102 GLY A C 1
ATOM 819 O O . GLY A 1 102 ? -1.614 -19.692 4.494 1.00 60.81 102 GLY A O 1
ATOM 820 N N . SER A 1 103 ? -1.238 -19.669 6.711 1.00 66.50 103 SER A N 1
ATOM 821 C CA . SER A 1 103 ? -2.607 -20.040 7.104 1.00 66.50 103 SER A CA 1
ATOM 822 C C . SER A 1 103 ? -3.571 -18.868 6.886 1.00 66.50 103 SER A C 1
ATOM 824 O O . SER A 1 103 ? -4.001 -18.177 7.809 1.00 66.50 103 SER A O 1
ATOM 826 N N . THR A 1 104 ? -3.941 -18.641 5.627 1.00 70.62 104 THR A N 1
ATOM 827 C CA . THR A 1 104 ? -4.997 -17.691 5.238 1.00 70.62 104 THR A CA 1
ATOM 828 C C . THR A 1 104 ? -6.315 -17.968 5.960 1.00 70.62 104 THR A C 1
ATOM 830 O O . THR A 1 104 ? -7.098 -17.046 6.176 1.00 70.62 104 THR A O 1
ATOM 833 N N . VAL A 1 105 ? -6.530 -19.208 6.409 1.00 75.31 105 VAL A N 1
ATOM 834 C CA . VAL A 1 105 ? -7.653 -19.628 7.254 1.00 75.31 105 VAL A CA 1
ATOM 835 C C . VAL A 1 105 ? -7.643 -18.924 8.614 1.00 75.31 105 VAL A C 1
ATOM 837 O O . VAL A 1 105 ? -8.689 -18.436 9.042 1.00 75.31 105 VAL A O 1
ATOM 840 N N . ASP A 1 106 ? -6.496 -18.825 9.287 1.00 74.06 106 ASP A N 1
ATOM 841 C CA . ASP A 1 106 ? -6.420 -18.201 10.616 1.00 74.06 106 ASP A CA 1
ATOM 842 C C . ASP A 1 106 ? -6.557 -16.681 10.532 1.00 74.06 106 ASP A C 1
ATOM 844 O O . ASP A 1 106 ? -7.299 -16.083 11.315 1.00 74.06 106 ASP A O 1
ATOM 848 N N . ALA A 1 107 ? -5.945 -16.068 9.514 1.00 75.75 107 ALA A N 1
ATOM 849 C CA . ALA A 1 107 ? -6.146 -14.654 9.215 1.00 75.75 107 ALA A CA 1
ATOM 850 C C . ALA A 1 107 ? -7.625 -14.362 8.907 1.00 75.75 107 ALA A C 1
ATOM 852 O O . ALA A 1 107 ? -8.208 -13.455 9.494 1.00 75.75 107 ALA A O 1
ATOM 853 N N . SER A 1 108 ? -8.267 -15.186 8.071 1.00 78.25 108 SER A N 1
ATOM 854 C CA . SER A 1 108 ? -9.703 -15.106 7.768 1.00 78.25 108 SER A CA 1
ATOM 855 C C . SER A 1 108 ? -10.545 -15.152 9.044 1.00 78.25 108 SER A C 1
ATOM 857 O O . SER A 1 108 ? -11.347 -14.251 9.295 1.00 78.25 108 SER A O 1
ATOM 859 N N . ARG A 1 109 ? -10.336 -16.161 9.896 1.00 80.31 109 ARG A N 1
ATOM 860 C CA . ARG A 1 109 ? -11.066 -16.298 11.165 1.00 80.31 109 ARG A CA 1
ATOM 861 C C . ARG A 1 109 ? -10.860 -15.100 12.083 1.00 80.31 109 ARG A C 1
ATOM 863 O O . ARG A 1 109 ? -11.809 -14.673 12.737 1.00 80.31 109 ARG A O 1
ATOM 870 N N . LEU A 1 110 ? -9.648 -14.549 12.156 1.00 81.50 110 LEU A N 1
ATOM 871 C CA . LEU A 1 110 ? -9.405 -13.347 12.946 1.00 81.50 110 LEU A CA 1
ATOM 872 C C . LEU A 1 110 ? -10.136 -12.131 12.369 1.00 81.50 110 LEU A C 1
ATOM 874 O O . LEU A 1 110 ? -10.814 -11.445 13.126 1.00 81.50 110 LEU A O 1
ATOM 878 N N . VAL A 1 111 ? -10.069 -11.889 11.056 1.00 83.25 111 VAL A N 1
ATOM 879 C CA . VAL A 1 111 ? -10.813 -10.788 10.414 1.00 83.25 111 VAL A CA 1
ATOM 880 C C . VAL A 1 111 ? -12.306 -10.914 10.704 1.00 83.25 111 VAL A C 1
ATOM 882 O O . VAL A 1 111 ? -12.940 -9.938 11.092 1.00 83.25 111 VAL A O 1
ATOM 885 N N . GLN A 1 112 ? -12.861 -12.121 10.603 1.00 83.50 112 GLN A N 1
ATOM 886 C CA . GLN A 1 112 ? -14.263 -12.368 10.927 1.00 83.50 112 GLN A CA 1
ATOM 887 C C . GLN A 1 112 ? -14.587 -12.045 12.396 1.00 83.50 112 GLN A C 1
ATOM 889 O O . GLN A 1 112 ? -15.610 -11.418 12.670 1.00 83.50 112 GLN A O 1
ATOM 894 N N . ARG A 1 113 ? -13.720 -12.429 13.343 1.00 81.81 113 ARG A N 1
ATOM 895 C CA . ARG A 1 113 ? -13.883 -12.093 14.769 1.00 81.81 113 ARG A CA 1
ATOM 896 C C . ARG A 1 113 ? -13.773 -10.588 15.029 1.00 81.81 113 ARG A C 1
ATOM 898 O O . ARG A 1 113 ? -14.568 -10.075 15.812 1.00 81.81 113 ARG A O 1
ATOM 905 N N . LEU A 1 114 ? -12.849 -9.893 14.354 1.00 82.50 114 LEU A N 1
ATOM 906 C CA . LEU A 1 114 ? -12.702 -8.431 14.414 1.00 82.50 114 LEU A CA 1
ATOM 907 C C . LEU A 1 114 ? -13.982 -7.733 13.939 1.00 82.50 114 LEU A C 1
ATOM 909 O O . LEU A 1 114 ? -14.503 -6.872 14.637 1.00 82.50 114 LEU A O 1
ATOM 913 N N . VAL A 1 115 ? -14.521 -8.142 12.786 1.00 82.31 115 VAL A N 1
ATOM 914 C CA . VAL A 1 115 ? -15.765 -7.589 12.216 1.00 82.31 115 VAL A CA 1
ATOM 915 C C . VAL A 1 115 ? -16.958 -7.787 13.155 1.00 82.31 115 VAL A C 1
ATOM 917 O O . VAL A 1 115 ? -17.813 -6.909 13.284 1.00 82.31 115 VAL A O 1
ATOM 920 N N . GLN A 1 116 ? -17.019 -8.941 13.819 1.00 82.62 116 GLN A N 1
ATOM 921 C CA . GLN A 1 116 ? -18.083 -9.278 14.765 1.00 82.62 116 GLN A CA 1
ATOM 922 C C . GLN A 1 116 ? -17.890 -8.657 16.155 1.00 82.62 116 GLN A C 1
ATOM 924 O O . GLN A 1 116 ? -18.736 -8.891 17.013 1.00 82.62 116 GLN A O 1
ATOM 929 N N . GLU A 1 117 ? -16.795 -7.924 16.394 1.00 73.62 117 GLU A N 1
ATOM 930 C CA . GLU A 1 117 ? -16.397 -7.414 17.718 1.00 73.62 117 GLU A CA 1
ATOM 931 C C . GLU A 1 117 ? -16.312 -8.509 18.797 1.00 73.62 117 GLU A C 1
ATOM 933 O O . GLU A 1 117 ? -16.478 -8.259 19.986 1.00 73.62 117 GLU A O 1
ATOM 938 N N . ARG A 1 118 ? -16.039 -9.754 18.392 1.00 74.12 118 ARG A N 1
ATOM 939 C CA . ARG A 1 118 ? -15.971 -10.922 19.290 1.00 74.12 118 ARG A CA 1
ATOM 940 C C . ARG A 1 118 ? -14.556 -11.236 19.751 1.00 74.12 118 ARG A C 1
ATOM 942 O O . ARG A 1 118 ? -14.255 -12.380 20.088 1.00 74.12 118 ARG A O 1
ATOM 949 N N . ILE A 1 119 ? -13.657 -10.260 19.701 1.00 69.00 119 ILE A N 1
ATOM 950 C CA . ILE A 1 119 ? -12.320 -10.462 20.246 1.00 69.00 119 ILE A CA 1
ATOM 951 C C . ILE A 1 119 ? -12.382 -10.198 21.734 1.00 69.00 119 ILE A C 1
ATOM 953 O O . ILE A 1 119 ? -12.350 -9.056 22.185 1.00 69.00 119 ILE A O 1
ATOM 957 N N . GLU A 1 120 ? -12.455 -11.289 22.482 1.00 61.38 120 GLU A N 1
ATOM 958 C CA . GLU A 1 120 ? -12.067 -11.286 23.880 1.00 61.38 120 GLU A CA 1
ATOM 959 C C . GLU A 1 120 ? -10.553 -11.058 23.914 1.00 61.38 120 GLU A C 1
ATOM 961 O O . GLU A 1 120 ? -9.758 -11.937 23.580 1.00 61.38 120 GLU A O 1
ATOM 966 N N . PHE A 1 121 ? -10.157 -9.822 24.217 1.00 60.53 121 PHE A N 1
ATOM 967 C CA . PHE A 1 121 ? -8.790 -9.544 24.623 1.00 60.53 121 PHE A CA 1
ATOM 968 C C . PHE A 1 121 ? -8.626 -10.128 26.020 1.00 60.53 121 PHE A C 1
ATOM 970 O O . PHE A 1 121 ? -9.220 -9.626 26.975 1.00 60.53 121 PHE A O 1
ATOM 977 N N . ASP A 1 122 ? -7.838 -11.193 26.127 1.00 58.78 122 ASP A N 1
ATOM 978 C CA . ASP A 1 122 ? -7.314 -11.613 27.416 1.00 58.78 122 ASP A CA 1
ATOM 979 C C . ASP A 1 122 ? -6.481 -10.448 27.970 1.00 58.78 122 ASP A C 1
ATOM 981 O O . ASP A 1 122 ? -5.481 -10.061 27.367 1.00 58.78 122 ASP A O 1
ATOM 985 N N . GLN A 1 123 ? -6.933 -9.839 29.070 1.00 55.47 123 GLN A N 1
ATOM 986 C CA . GLN A 1 123 ? -6.236 -8.706 29.685 1.00 55.47 123 GLN A CA 1
ATOM 987 C C . GLN A 1 123 ? -4.856 -9.109 30.224 1.00 55.47 123 GLN A C 1
ATOM 989 O O . GLN A 1 123 ? -3.981 -8.249 30.338 1.00 55.47 123 GLN A O 1
ATOM 994 N N . ASP A 1 124 ? -4.658 -10.401 30.501 1.00 64.50 124 ASP A N 1
ATOM 995 C CA . ASP A 1 124 ? -3.386 -10.981 30.932 1.00 64.50 124 ASP A CA 1
ATOM 996 C C . ASP A 1 124 ? -2.580 -11.562 29.750 1.00 64.50 124 ASP A C 1
ATOM 998 O O . ASP A 1 124 ? -1.386 -11.858 29.874 1.00 64.50 124 ASP A O 1
ATOM 1002 N N . GLY A 1 125 ? -3.214 -11.691 28.580 1.00 57.94 125 GLY A N 1
ATOM 1003 C CA . GLY A 1 125 ? -2.623 -12.179 27.342 1.00 57.94 125 GLY A CA 1
ATOM 1004 C C . GLY A 1 125 ? -1.890 -11.073 26.584 1.00 57.94 125 GLY A C 1
ATOM 1005 O O . GLY A 1 125 ? -2.419 -9.996 26.326 1.00 57.94 125 GLY A O 1
ATOM 1006 N N . LEU A 1 126 ? -0.648 -11.343 26.180 1.00 58.84 126 LEU A N 1
ATOM 1007 C CA . LEU A 1 126 ? 0.207 -10.345 25.525 1.00 58.84 126 LEU A CA 1
ATOM 1008 C C . LEU A 1 126 ? -0.314 -9.896 24.145 1.00 58.84 126 LEU A C 1
ATOM 1010 O O . LEU A 1 126 ? 0.003 -8.782 23.733 1.00 58.84 126 LEU A O 1
ATOM 1014 N N . VAL A 1 127 ? -1.083 -10.731 23.428 1.00 64.06 127 VAL A N 1
ATOM 1015 C CA . VAL A 1 127 ? -1.604 -10.472 22.071 1.00 64.06 127 VAL A CA 1
ATOM 1016 C C . VAL A 1 127 ? -2.802 -11.406 21.772 1.00 64.06 127 VAL A C 1
ATOM 1018 O O . VAL A 1 127 ? -2.718 -12.578 22.132 1.00 64.06 127 VAL A O 1
ATOM 1021 N N . PRO A 1 128 ? -3.884 -10.972 21.085 1.00 65.12 128 PRO A N 1
ATOM 1022 C CA . PRO A 1 128 ? -4.944 -11.878 20.631 1.00 65.12 128 PRO A CA 1
ATOM 1023 C C . PRO A 1 128 ? -4.447 -12.952 19.659 1.00 65.12 128 PRO A C 1
ATOM 1025 O O . PRO A 1 128 ? -3.706 -12.661 18.715 1.00 65.12 128 PRO A O 1
ATOM 1028 N N . ASP A 1 129 ? -4.956 -14.174 19.813 1.00 65.19 129 ASP A N 1
ATOM 1029 C CA . ASP A 1 129 ? -4.671 -15.281 18.899 1.00 65.19 129 ASP A CA 1
ATOM 1030 C C . ASP A 1 129 ? -4.969 -14.922 17.437 1.00 65.19 129 ASP A C 1
ATOM 1032 O O . ASP A 1 129 ? -6.098 -14.569 17.067 1.00 65.19 129 ASP A O 1
ATOM 1036 N N . GLY A 1 130 ? -3.955 -15.096 16.588 1.00 66.12 130 GLY A N 1
ATOM 1037 C CA . GLY A 1 130 ? -4.019 -14.852 15.149 1.00 66.12 130 GLY A CA 1
ATOM 1038 C C . GLY A 1 130 ? -3.564 -13.460 14.716 1.00 66.12 130 GLY A C 1
ATOM 1039 O O . GLY A 1 130 ? -3.520 -13.222 13.509 1.00 66.12 130 GLY A O 1
ATOM 1040 N N . LEU A 1 131 ? -3.207 -12.549 15.637 1.00 72.06 131 LEU A N 1
ATOM 1041 C CA . LEU A 1 131 ? -2.763 -11.200 15.258 1.00 72.06 131 LEU A CA 1
ATOM 1042 C C . LEU A 1 131 ? -1.542 -11.242 14.331 1.00 72.06 131 LEU A C 1
ATOM 1044 O O . LEU A 1 131 ? -1.493 -10.474 13.375 1.00 72.06 131 LEU A O 1
ATOM 1048 N N . ASP A 1 132 ? -0.622 -12.184 14.543 1.00 71.50 132 ASP A N 1
ATOM 1049 C CA . ASP A 1 132 ? 0.528 -12.402 13.659 1.00 71.50 132 ASP A CA 1
ATOM 1050 C C . ASP A 1 132 ? 0.095 -12.797 12.240 1.00 71.50 132 ASP A C 1
ATOM 1052 O O . ASP A 1 132 ? 0.600 -12.246 11.264 1.00 71.50 132 ASP A O 1
ATOM 1056 N N . ALA A 1 133 ? -0.898 -13.684 12.110 1.00 73.81 133 ALA A N 1
ATOM 1057 C CA . ALA A 1 133 ? -1.446 -14.094 10.815 1.00 73.81 133 ALA A CA 1
ATOM 1058 C C . ALA A 1 133 ? -2.194 -12.943 10.119 1.00 73.81 133 ALA A C 1
ATOM 1060 O O . ALA A 1 133 ? -2.131 -12.794 8.899 1.00 73.81 133 ALA A O 1
ATOM 1061 N N . PHE A 1 134 ? -2.882 -12.091 10.884 1.00 75.81 134 PHE A N 1
ATOM 1062 C CA . PHE A 1 134 ? -3.472 -10.862 10.353 1.00 75.81 134 PHE A CA 1
ATOM 1063 C C . PHE A 1 134 ? -2.400 -9.860 9.925 1.00 75.81 134 PHE A C 1
ATOM 1065 O O . PHE A 1 134 ? -2.522 -9.261 8.860 1.00 75.81 134 PHE A O 1
ATOM 1072 N N . GLY A 1 135 ? -1.333 -9.710 10.709 1.00 76.50 135 GLY A N 1
ATOM 1073 C CA . GLY A 1 135 ? -0.171 -8.906 10.353 1.00 76.50 135 GLY A CA 1
ATOM 1074 C C . GLY A 1 135 ? 0.480 -9.401 9.065 1.00 76.50 135 GLY A C 1
ATOM 1075 O O . GLY A 1 135 ? 0.802 -8.593 8.196 1.00 76.50 135 GLY A O 1
ATOM 1076 N N . GLU A 1 136 ? 0.607 -10.716 8.888 1.00 76.56 136 GLU A N 1
ATOM 1077 C CA . GLU A 1 136 ? 1.094 -11.334 7.654 1.00 76.56 136 GLU A CA 1
ATOM 1078 C C . GLU A 1 136 ? 0.164 -11.030 6.473 1.00 76.56 136 GLU A C 1
ATOM 1080 O O . GLU A 1 136 ? 0.618 -10.543 5.440 1.00 76.56 136 GLU A O 1
ATOM 1085 N N . LEU A 1 137 ? -1.148 -11.205 6.632 1.00 79.25 137 LEU A N 1
ATOM 1086 C CA . LEU A 1 137 ? -2.120 -10.865 5.593 1.00 79.25 137 LEU A CA 1
ATOM 1087 C C . LEU A 1 137 ? -2.042 -9.387 5.186 1.00 79.25 137 LEU A C 1
ATOM 1089 O O . LEU A 1 137 ? -2.034 -9.057 4.000 1.00 79.25 137 LEU A O 1
ATOM 1093 N N . PHE A 1 138 ? -1.964 -8.502 6.177 1.00 77.12 138 PHE A N 1
ATOM 1094 C CA . PHE A 1 138 ? -1.834 -7.064 5.981 1.00 77.12 138 PHE A CA 1
ATOM 1095 C C . PHE A 1 138 ? -0.512 -6.714 5.285 1.00 77.12 138 PHE A C 1
ATOM 1097 O O . PHE A 1 138 ? -0.467 -5.823 4.435 1.00 77.12 138 PHE A O 1
ATOM 1104 N N . SER A 1 139 ? 0.546 -7.482 5.563 1.00 77.25 139 SER A N 1
ATOM 1105 C CA . SER A 1 139 ? 1.828 -7.392 4.860 1.00 77.25 139 SER A CA 1
ATOM 1106 C C . SER A 1 139 ? 1.692 -7.774 3.383 1.00 77.25 139 SER A C 1
ATOM 1108 O O . SER A 1 139 ? 2.438 -7.265 2.559 1.00 77.25 139 SER A O 1
ATOM 1110 N N . TYR A 1 140 ? 0.740 -8.626 3.003 1.00 81.25 140 TYR A N 1
ATOM 1111 C CA . TYR A 1 140 ? 0.589 -9.125 1.632 1.00 81.25 140 TYR A CA 1
ATOM 1112 C C . TYR A 1 140 ? -0.565 -8.495 0.844 1.00 81.25 140 TYR A C 1
ATOM 1114 O O . TYR A 1 140 ? -1.016 -9.062 -0.151 1.00 81.25 140 TYR A O 1
ATOM 1122 N N . MET A 1 141 ? -1.022 -7.294 1.211 1.00 90.69 141 MET A N 1
ATOM 1123 C CA . MET A 1 141 ? -2.024 -6.577 0.414 1.00 90.69 141 MET A CA 1
ATOM 1124 C C . MET A 1 141 ? -1.488 -6.261 -0.994 1.00 90.69 141 MET A C 1
ATOM 1126 O O . MET A 1 141 ? -0.579 -5.433 -1.127 1.00 90.69 141 MET A O 1
ATOM 1130 N N . PRO A 1 142 ? -2.053 -6.840 -2.072 1.00 91.38 142 PRO A N 1
ATOM 1131 C CA . PRO A 1 142 ? -1.482 -6.701 -3.411 1.00 91.38 142 PRO A CA 1
ATOM 1132 C C . PRO A 1 142 ? -1.496 -5.262 -3.930 1.00 91.38 142 PRO A C 1
ATOM 1134 O O . PRO A 1 142 ? -0.623 -4.866 -4.699 1.00 91.38 142 PRO A O 1
ATOM 1137 N N . GLY A 1 143 ? -2.442 -4.442 -3.464 1.00 94.56 143 GLY A N 1
ATOM 1138 C CA . GLY A 1 143 ? -2.477 -3.014 -3.767 1.00 94.56 143 GLY A CA 1
ATOM 1139 C C . GLY A 1 143 ? -1.295 -2.204 -3.240 1.00 94.56 143 GLY A C 1
ATOM 1140 O O . GLY A 1 143 ? -1.056 -1.117 -3.755 1.00 94.56 143 GLY A O 1
ATOM 1141 N N . ASN A 1 144 ? -0.547 -2.728 -2.268 1.00 96.12 144 ASN A N 1
ATOM 1142 C CA . ASN A 1 144 ? 0.648 -2.106 -1.698 1.00 96.12 144 ASN A CA 1
ATOM 1143 C C . ASN A 1 144 ? 1.956 -2.731 -2.231 1.00 96.12 144 ASN A C 1
ATOM 1145 O O . ASN A 1 144 ? 3.032 -2.412 -1.732 1.00 96.12 144 ASN A O 1
ATOM 1149 N N . MET A 1 145 ? 1.887 -3.643 -3.209 1.00 94.88 145 MET A N 1
ATOM 1150 C CA . MET A 1 145 ? 3.048 -4.412 -3.665 1.00 94.88 145 MET A CA 1
ATOM 1151 C C . MET A 1 145 ? 3.259 -4.340 -5.170 1.00 94.88 145 MET A C 1
ATOM 1153 O O . MET A 1 145 ? 2.316 -4.481 -5.947 1.00 94.88 145 MET A O 1
ATOM 1157 N N . PHE A 1 146 ? 4.516 -4.243 -5.590 1.00 94.88 146 PHE A N 1
ATOM 1158 C CA . PHE A 1 146 ? 4.918 -4.429 -6.983 1.00 94.88 146 PHE A CA 1
ATOM 1159 C C . PHE A 1 146 ? 6.048 -5.451 -7.112 1.00 94.88 146 PHE A C 1
ATOM 1161 O O . PHE A 1 146 ? 6.824 -5.659 -6.181 1.00 94.88 146 PHE A O 1
ATOM 1168 N N . MET A 1 147 ? 6.134 -6.095 -8.273 1.00 93.81 147 MET A N 1
ATOM 1169 C CA . MET A 1 147 ? 7.188 -7.054 -8.595 1.00 93.81 147 MET A CA 1
ATOM 1170 C C . MET A 1 147 ? 8.418 -6.329 -9.144 1.00 93.81 147 MET A C 1
ATOM 1172 O O . MET A 1 147 ? 8.317 -5.531 -10.080 1.00 93.81 147 MET A O 1
ATOM 1176 N N . GLY A 1 148 ? 9.588 -6.639 -8.594 1.00 92.75 148 GLY A N 1
ATOM 1177 C CA . GLY A 1 148 ? 10.861 -6.060 -9.013 1.00 92.75 148 GLY A CA 1
ATOM 1178 C C . GLY A 1 148 ? 12.038 -7.011 -8.809 1.00 92.75 148 GLY A C 1
ATOM 1179 O O . GLY A 1 148 ? 11.861 -8.100 -8.264 1.00 92.75 148 GLY A O 1
ATOM 1180 N N . PRO A 1 149 ? 13.242 -6.644 -9.278 1.00 91.88 149 PRO A N 1
ATOM 1181 C CA . PRO A 1 149 ? 14.452 -7.424 -9.060 1.00 91.88 149 PRO A CA 1
ATOM 1182 C C . PRO A 1 149 ? 14.752 -7.603 -7.573 1.00 91.88 149 PRO A C 1
ATOM 1184 O O . PRO A 1 149 ? 14.723 -6.648 -6.798 1.00 91.88 149 PRO A O 1
ATOM 1187 N N . SER A 1 150 ? 15.099 -8.826 -7.190 1.00 87.88 150 SER A N 1
ATOM 1188 C CA . SER A 1 150 ? 15.357 -9.174 -5.800 1.00 87.88 150 SER A CA 1
ATOM 1189 C C . SER A 1 150 ? 16.573 -8.450 -5.225 1.00 87.88 150 SER A C 1
ATOM 1191 O O . SER A 1 150 ? 17.613 -8.283 -5.872 1.00 87.88 150 SER A O 1
ATOM 1193 N N . ALA A 1 151 ? 16.475 -8.056 -3.954 1.00 76.25 151 ALA A N 1
ATOM 1194 C CA . ALA A 1 151 ? 17.606 -7.516 -3.212 1.00 76.25 151 ALA A CA 1
ATOM 1195 C C . ALA A 1 151 ? 18.686 -8.582 -2.917 1.00 76.25 151 ALA A C 1
ATOM 1197 O O . ALA A 1 151 ? 19.846 -8.227 -2.696 1.00 76.25 151 ALA A O 1
ATOM 1198 N N . SER A 1 152 ? 18.331 -9.876 -2.917 1.00 73.69 152 SER A N 1
ATOM 1199 C CA . SER A 1 152 ? 19.226 -10.993 -2.565 1.00 73.69 152 SER A CA 1
ATOM 1200 C C . SER A 1 152 ? 20.008 -11.579 -3.737 1.00 73.69 152 SER A C 1
ATOM 1202 O O . SER A 1 152 ? 20.919 -12.385 -3.516 1.00 73.69 152 SER A O 1
ATOM 1204 N N . SER A 1 153 ? 19.693 -11.192 -4.975 1.00 71.69 153 SER A N 1
ATOM 1205 C CA . SER A 1 153 ? 20.357 -11.774 -6.137 1.00 71.69 153 SER A CA 1
ATOM 1206 C C . SER A 1 153 ? 21.830 -11.365 -6.184 1.00 71.69 153 SER A C 1
ATOM 1208 O O . SER A 1 153 ? 22.174 -10.184 -6.263 1.00 71.69 153 SER A O 1
ATOM 1210 N N . ARG A 1 154 ? 22.727 -12.362 -6.189 1.00 69.81 154 ARG A N 1
ATOM 1211 C CA . ARG A 1 154 ? 24.183 -12.143 -6.301 1.00 69.81 154 ARG A CA 1
ATOM 1212 C C . ARG A 1 154 ? 24.582 -11.487 -7.618 1.00 69.81 154 ARG A C 1
ATOM 1214 O O . ARG A 1 154 ? 25.630 -10.850 -7.689 1.00 69.81 154 ARG A O 1
ATOM 1221 N N . CYS A 1 155 ? 23.790 -11.694 -8.665 1.00 65.38 155 CYS A N 1
ATOM 1222 C CA . CYS A 1 155 ? 24.110 -11.214 -10.002 1.00 65.38 155 CYS A CA 1
ATOM 1223 C C . CYS A 1 155 ? 23.500 -9.838 -10.280 1.00 65.38 155 CYS A C 1
ATOM 1225 O O . CYS A 1 155 ? 24.117 -9.057 -11.005 1.00 65.38 155 CYS A O 1
ATOM 1227 N N . CYS A 1 156 ? 22.337 -9.542 -9.688 1.00 65.19 156 CYS A N 1
ATOM 1228 C CA . CYS A 1 156 ? 21.562 -8.340 -9.973 1.00 65.19 156 CYS A CA 1
ATOM 1229 C C . CYS A 1 156 ? 20.710 -7.895 -8.779 1.00 65.19 156 CYS A C 1
ATOM 1231 O O . CYS A 1 156 ? 19.533 -8.234 -8.689 1.00 65.19 156 CYS A O 1
ATOM 1233 N N . ARG A 1 157 ? 21.287 -7.092 -7.885 1.00 81.88 157 ARG A N 1
ATOM 1234 C CA . ARG A 1 157 ? 20.571 -6.537 -6.729 1.00 81.88 157 ARG A CA 1
ATOM 1235 C C . ARG A 1 157 ? 19.802 -5.267 -7.104 1.00 81.88 157 ARG A C 1
ATOM 1237 O O . ARG A 1 157 ? 20.316 -4.429 -7.851 1.00 81.88 157 ARG A O 1
ATOM 1244 N N . ARG A 1 158 ? 18.614 -5.073 -6.528 1.00 86.06 158 ARG A N 1
ATOM 1245 C CA . ARG A 1 158 ? 17.967 -3.756 -6.485 1.00 86.06 158 ARG A CA 1
ATOM 1246 C C . ARG A 1 158 ? 18.782 -2.783 -5.627 1.00 86.06 158 ARG A C 1
ATOM 1248 O O . ARG A 1 158 ? 18.987 -3.013 -4.437 1.00 86.06 158 ARG A O 1
ATOM 1255 N N . GLY A 1 159 ? 19.308 -1.735 -6.259 1.00 84.31 159 GLY A N 1
ATOM 1256 C CA . GLY A 1 159 ? 20.260 -0.802 -5.649 1.00 84.31 159 GLY A CA 1
ATOM 1257 C C . GLY A 1 159 ? 19.642 0.467 -5.064 1.00 84.31 159 GLY A C 1
ATOM 1258 O O . GLY A 1 159 ? 20.368 1.243 -4.454 1.00 84.31 159 GLY A O 1
ATOM 1259 N N . ASP A 1 160 ? 18.352 0.695 -5.291 1.00 84.00 160 ASP A N 1
ATOM 1260 C CA . ASP A 1 160 ? 17.576 1.856 -4.843 1.00 84.00 160 ASP A CA 1
ATOM 1261 C C . ASP A 1 160 ? 16.415 1.462 -3.914 1.00 84.00 160 ASP A C 1
ATOM 1263 O O . ASP A 1 160 ? 15.444 2.200 -3.802 1.00 84.00 160 ASP A O 1
ATOM 1267 N N . ASP A 1 161 ? 16.484 0.280 -3.296 1.00 83.81 161 ASP A N 1
ATOM 1268 C CA . ASP A 1 161 ? 15.460 -0.177 -2.357 1.00 83.81 161 ASP A CA 1
ATOM 1269 C C . ASP A 1 161 ? 15.518 0.669 -1.064 1.00 83.81 161 ASP A C 1
ATOM 1271 O O . ASP A 1 161 ? 16.565 0.675 -0.405 1.00 83.81 161 ASP A O 1
ATOM 1275 N N . PRO A 1 162 ? 14.435 1.377 -0.693 1.00 81.56 162 PRO A N 1
ATOM 1276 C CA . PRO A 1 162 ? 14.374 2.237 0.489 1.00 81.56 162 PRO A CA 1
ATOM 1277 C C . PRO A 1 162 ? 14.282 1.454 1.809 1.00 81.56 162 PRO A C 1
ATOM 1279 O O . PRO A 1 162 ? 14.314 2.056 2.884 1.00 81.56 162 PRO A O 1
ATOM 1282 N N . LEU A 1 163 ? 14.172 0.120 1.755 1.00 85.12 163 LEU A N 1
ATOM 1283 C CA . LEU A 1 163 ? 14.042 -0.786 2.896 1.00 85.12 163 LEU A CA 1
ATOM 1284 C C . LEU A 1 163 ? 12.820 -0.474 3.774 1.00 85.12 163 LEU A C 1
ATOM 1286 O O . LEU A 1 163 ? 11.742 -1.034 3.596 1.00 85.12 163 LEU A O 1
ATOM 1290 N N . CYS A 1 164 ? 13.014 0.396 4.763 1.00 84.19 164 CYS A N 1
ATOM 1291 C CA . CYS A 1 164 ? 12.028 0.759 5.774 1.00 84.19 164 CYS A CA 1
ATOM 1292 C C . CYS A 1 164 ? 11.334 2.091 5.466 1.00 84.19 164 CYS A C 1
ATOM 1294 O O . CYS A 1 164 ? 10.463 2.508 6.232 1.00 84.19 164 CYS A O 1
ATOM 1296 N N . GLU A 1 165 ? 11.727 2.777 4.392 1.00 89.94 165 GLU A N 1
ATOM 1297 C CA . GLU A 1 165 ? 11.126 4.037 3.967 1.00 89.94 165 GLU A CA 1
ATOM 1298 C C . GLU A 1 165 ? 10.130 3.849 2.823 1.00 89.94 165 GLU A C 1
ATOM 1300 O O . GLU A 1 165 ? 10.112 2.832 2.134 1.00 89.94 165 GLU A O 1
ATOM 1305 N N . PHE A 1 166 ? 9.272 4.853 2.642 1.00 90.62 166 PHE A N 1
ATOM 1306 C CA . PHE A 1 166 ? 8.280 4.860 1.577 1.00 90.62 166 PHE A CA 1
ATOM 1307 C C . PHE A 1 166 ? 8.950 4.813 0.200 1.00 90.62 166 PHE A C 1
ATOM 1309 O O . PHE A 1 166 ? 9.903 5.549 -0.065 1.00 90.62 166 PHE A O 1
ATOM 1316 N N . GLU A 1 167 ? 8.410 3.992 -0.698 1.00 92.00 167 GLU A N 1
ATOM 1317 C CA . GLU A 1 167 ? 8.925 3.830 -2.054 1.00 92.00 167 GLU A CA 1
ATOM 1318 C C . GLU A 1 167 ? 8.559 5.018 -2.946 1.00 92.00 167 GLU A C 1
ATOM 1320 O O . GLU A 1 167 ? 7.609 4.986 -3.734 1.00 92.00 167 GLU A O 1
ATOM 1325 N N . LYS A 1 168 ? 9.350 6.089 -2.847 1.00 90.94 168 LYS A N 1
ATOM 1326 C CA . LYS A 1 168 ? 9.109 7.349 -3.563 1.00 90.94 168 LYS A CA 1
ATOM 1327 C C . LYS A 1 168 ? 9.032 7.158 -5.076 1.00 90.94 168 LYS A C 1
ATOM 1329 O O . LYS A 1 168 ? 8.255 7.857 -5.718 1.00 90.94 168 LYS A O 1
ATOM 1334 N N . ASN A 1 169 ? 9.762 6.194 -5.634 1.00 91.31 169 ASN A N 1
ATOM 1335 C CA . ASN A 1 169 ? 9.808 5.943 -7.073 1.00 91.31 169 ASN A CA 1
ATOM 1336 C C . ASN A 1 169 ? 8.794 4.895 -7.553 1.00 91.31 169 ASN A C 1
ATOM 1338 O O . ASN A 1 169 ? 8.734 4.633 -8.748 1.00 91.31 169 ASN A O 1
ATOM 1342 N N . ALA A 1 170 ? 7.955 4.318 -6.685 1.00 94.19 170 ALA A N 1
ATOM 1343 C CA . ALA A 1 170 ? 7.012 3.264 -7.083 1.00 94.19 170 ALA A CA 1
ATOM 1344 C C . ALA A 1 170 ? 6.051 3.699 -8.196 1.00 94.19 170 ALA A C 1
ATOM 1346 O O . ALA A 1 170 ? 5.586 2.853 -8.960 1.00 94.19 170 ALA A O 1
ATOM 1347 N N . TRP A 1 171 ? 5.752 4.999 -8.300 1.00 93.00 171 TRP A N 1
ATOM 1348 C CA . TRP A 1 171 ? 4.787 5.555 -9.250 1.00 93.00 171 TRP A CA 1
ATOM 1349 C C . TRP A 1 171 ? 5.055 5.154 -10.708 1.00 93.00 171 TRP A C 1
ATOM 1351 O O . TRP A 1 171 ? 4.089 5.003 -11.455 1.00 93.00 171 TRP A O 1
ATOM 1361 N N . VAL A 1 172 ? 6.316 4.926 -11.113 1.00 92.44 172 VAL A N 1
ATOM 1362 C CA . VAL A 1 172 ? 6.618 4.426 -12.470 1.00 92.44 172 VAL A CA 1
ATOM 1363 C C . VAL A 1 172 ? 6.068 3.025 -12.701 1.00 92.44 172 VAL A C 1
ATOM 1365 O O . VAL A 1 172 ? 5.652 2.720 -13.809 1.00 92.44 172 VAL A O 1
ATOM 1368 N N . VAL A 1 173 ? 6.037 2.174 -11.675 1.00 93.56 173 VAL A N 1
ATOM 1369 C CA . VAL A 1 173 ? 5.544 0.794 -11.788 1.00 93.56 173 VAL A CA 1
ATOM 1370 C C . VAL A 1 173 ? 4.041 0.721 -11.562 1.00 93.56 173 VAL A C 1
ATOM 1372 O O . VAL A 1 173 ? 3.338 0.018 -12.283 1.00 93.56 173 VAL A O 1
ATOM 1375 N N . ILE A 1 174 ? 3.545 1.434 -10.551 1.00 94.81 174 ILE A N 1
ATOM 1376 C CA . ILE A 1 174 ? 2.163 1.280 -10.084 1.00 94.81 174 ILE A CA 1
ATOM 1377 C C . ILE A 1 174 ? 1.190 2.292 -10.704 1.00 94.81 174 ILE A C 1
ATOM 1379 O O . ILE A 1 174 ? -0.023 2.160 -10.552 1.00 94.81 174 ILE A O 1
ATOM 1383 N N . GLY A 1 175 ? 1.712 3.300 -11.406 1.00 92.31 175 GLY A N 1
ATOM 1384 C CA . GLY A 1 175 ? 0.946 4.410 -11.960 1.00 92.31 175 GLY A CA 1
ATOM 1385 C C . GLY A 1 175 ? 0.643 5.512 -10.940 1.00 92.31 175 GLY A C 1
ATOM 1386 O O . GLY A 1 175 ? 0.690 5.318 -9.726 1.00 92.31 175 GLY A O 1
ATOM 1387 N N . TYR A 1 176 ? 0.302 6.700 -11.445 1.00 89.69 176 TYR A N 1
ATOM 1388 C CA . TYR A 1 176 ? 0.119 7.893 -10.611 1.00 89.69 176 TYR A CA 1
ATOM 1389 C C . TYR A 1 176 ? -1.052 7.786 -9.624 1.00 89.69 176 TYR A C 1
ATOM 1391 O O . TYR A 1 176 ? -0.888 8.077 -8.442 1.00 89.69 176 TYR A O 1
ATOM 1399 N N . GLN A 1 177 ? -2.232 7.368 -10.093 1.00 92.88 177 GLN A N 1
ATOM 1400 C CA . GLN A 1 177 ? -3.433 7.349 -9.251 1.00 92.88 177 GLN A CA 1
ATOM 1401 C C . GLN A 1 177 ? -3.291 6.390 -8.054 1.00 92.88 177 GLN A C 1
ATOM 1403 O O . GLN A 1 177 ? -3.504 6.832 -6.924 1.00 92.88 177 GLN A O 1
ATOM 1408 N N . PRO A 1 178 ? -2.852 5.125 -8.230 1.00 95.31 178 PRO A N 1
ATOM 1409 C CA . PRO A 1 178 ? -2.626 4.251 -7.083 1.00 95.31 178 PRO A CA 1
ATOM 1410 C C . PRO A 1 178 ? -1.481 4.715 -6.183 1.00 95.31 178 PRO A C 1
ATOM 1412 O O . PRO A 1 178 ? -1.574 4.595 -4.964 1.00 95.31 178 PRO A O 1
ATOM 1415 N N . TYR A 1 179 ? -0.426 5.294 -6.763 1.00 94.75 179 TYR A N 1
ATOM 1416 C CA . TYR A 1 179 ? 0.665 5.872 -5.985 1.00 94.75 179 TYR A CA 1
ATOM 1417 C C . TYR A 1 179 ? 0.192 6.993 -5.065 1.00 94.75 179 TYR A C 1
ATOM 1419 O O . TYR A 1 179 ? 0.561 7.006 -3.897 1.00 94.75 179 TYR A O 1
ATOM 1427 N N . ARG A 1 180 ? -0.660 7.898 -5.555 1.00 94.00 180 ARG A N 1
ATOM 1428 C CA . ARG A 1 180 ? -1.212 8.986 -4.743 1.00 94.00 180 ARG A CA 1
ATOM 1429 C C . ARG A 1 180 ? -1.999 8.460 -3.542 1.00 94.00 180 ARG A C 1
ATOM 1431 O O . ARG A 1 180 ? -1.811 8.955 -2.441 1.00 94.00 180 ARG A O 1
ATOM 1438 N N . ILE A 1 181 ? -2.815 7.423 -3.736 1.00 96.31 181 ILE A N 1
ATOM 1439 C CA . ILE A 1 181 ? -3.555 6.775 -2.640 1.00 96.31 181 ILE A CA 1
ATOM 1440 C C . ILE A 1 181 ? -2.591 6.223 -1.579 1.00 96.31 181 ILE A C 1
ATOM 1442 O O . ILE A 1 181 ? -2.822 6.403 -0.386 1.00 96.31 181 ILE A O 1
ATOM 1446 N N . LEU A 1 182 ? -1.505 5.567 -1.998 1.00 96.69 182 LEU A N 1
ATOM 1447 C CA . LEU A 1 182 ? -0.503 5.003 -1.085 1.00 96.69 182 LEU A CA 1
ATOM 1448 C C . LEU A 1 182 ? 0.349 6.083 -0.406 1.00 96.69 182 LEU A C 1
ATOM 1450 O O . LEU A 1 182 ? 0.732 5.915 0.750 1.00 96.69 182 LEU A O 1
ATOM 1454 N N . TRP A 1 183 ? 0.618 7.189 -1.100 1.00 95.62 183 TRP A N 1
ATOM 1455 C CA . TRP A 1 183 ? 1.261 8.370 -0.534 1.00 95.62 183 TRP A CA 1
ATOM 1456 C C . TRP A 1 183 ? 0.401 8.968 0.583 1.00 95.62 183 TRP A C 1
ATOM 1458 O O . TRP A 1 183 ? 0.859 9.074 1.719 1.00 95.62 183 TRP A O 1
ATOM 1468 N N . ASP A 1 184 ? -0.862 9.284 0.281 1.00 96.38 184 ASP A N 1
ATOM 1469 C CA . ASP A 1 184 ? -1.813 9.852 1.242 1.00 96.38 184 ASP A CA 1
ATOM 1470 C C . ASP A 1 184 ? -2.000 8.907 2.440 1.00 96.38 184 ASP A C 1
ATOM 1472 O O . ASP A 1 184 ? -2.041 9.347 3.591 1.00 96.38 184 ASP A O 1
ATOM 1476 N N . LEU A 1 185 ? -2.032 7.592 2.193 1.00 97.19 185 LEU A N 1
ATOM 1477 C CA . LEU A 1 185 ? -2.068 6.570 3.237 1.00 97.19 185 LEU A CA 1
ATOM 1478 C C . LEU A 1 185 ? -0.828 6.631 4.138 1.00 97.19 185 LEU A C 1
ATOM 1480 O O . LEU A 1 185 ? -0.964 6.637 5.360 1.00 97.19 185 LEU A O 1
ATOM 1484 N N . ASN A 1 186 ? 0.372 6.681 3.556 1.00 96.50 186 ASN A N 1
ATOM 1485 C CA . ASN A 1 186 ? 1.628 6.734 4.301 1.00 96.50 186 ASN A CA 1
ATOM 1486 C C . ASN A 1 186 ? 1.746 8.002 5.161 1.00 96.50 186 ASN A C 1
ATOM 1488 O O . ASN A 1 186 ? 2.163 7.907 6.316 1.00 96.50 186 ASN A O 1
ATOM 1492 N N . GLU A 1 187 ? 1.379 9.165 4.625 1.00 96.62 187 GLU A N 1
ATOM 1493 C CA . GLU A 1 187 ? 1.385 10.429 5.374 1.00 96.62 187 GLU A CA 1
ATOM 1494 C C . GLU A 1 187 ? 0.352 10.400 6.505 1.00 96.62 187 GLU A C 1
ATOM 1496 O O . GLU A 1 187 ? 0.685 10.667 7.658 1.00 96.62 187 GLU A O 1
ATOM 1501 N N . THR A 1 188 ? -0.877 9.956 6.218 1.00 97.69 188 THR A N 1
ATOM 1502 C CA . THR A 1 188 ? -1.932 9.881 7.241 1.00 97.69 188 THR A CA 1
ATOM 1503 C C . THR A 1 188 ? -1.567 8.901 8.360 1.00 97.69 188 THR A C 1
ATOM 1505 O O . THR A 1 188 ? -1.856 9.164 9.527 1.00 97.69 188 THR A O 1
ATOM 1508 N N . ILE A 1 189 ? -0.900 7.782 8.041 1.00 97.31 189 ILE A N 1
ATOM 1509 C CA . ILE A 1 189 ? -0.370 6.856 9.051 1.00 97.31 189 ILE A CA 1
ATOM 1510 C C . ILE A 1 189 ? 0.674 7.545 9.931 1.00 97.31 189 ILE A C 1
ATOM 1512 O O . ILE A 1 189 ? 0.607 7.408 11.151 1.00 97.31 189 ILE A O 1
ATOM 1516 N N . GLN A 1 190 ? 1.630 8.271 9.348 1.00 96.75 190 GLN A N 1
ATOM 1517 C CA . GLN A 1 190 ? 2.641 8.985 10.133 1.00 96.75 190 GLN A CA 1
ATOM 1518 C C . GLN A 1 190 ? 1.992 9.995 11.085 1.00 96.75 190 GLN A C 1
ATOM 1520 O O . GLN A 1 190 ? 2.295 9.990 12.278 1.00 96.75 190 GLN A O 1
ATOM 1525 N N . ASP A 1 191 ? 1.031 10.774 10.592 1.00 97.81 191 ASP A N 1
ATOM 1526 C CA . ASP A 1 191 ? 0.272 11.722 11.409 1.00 97.81 191 ASP A CA 1
ATOM 1527 C C . ASP A 1 191 ? -0.506 11.029 12.534 1.00 97.81 191 ASP A C 1
ATOM 1529 O O . ASP A 1 191 ? -0.562 11.521 13.663 1.00 97.81 191 ASP A O 1
ATOM 1533 N N . TYR A 1 192 ? -1.107 9.872 12.244 1.00 98.00 192 TYR A N 1
ATOM 1534 C CA . TYR A 1 192 ? -1.825 9.075 13.235 1.00 98.00 192 TYR A CA 1
ATOM 1535 C C . TYR A 1 192 ? -0.893 8.544 14.328 1.00 98.00 192 TYR A C 1
ATOM 1537 O O . TYR A 1 192 ? -1.255 8.570 15.501 1.00 98.00 192 TYR A O 1
ATOM 1545 N N . LEU A 1 193 ? 0.310 8.090 13.966 1.00 96.00 193 LEU A N 1
ATOM 1546 C CA . LEU A 1 193 ? 1.301 7.603 14.929 1.00 96.00 193 LEU A CA 1
ATOM 1547 C C . LEU A 1 193 ? 1.784 8.703 15.885 1.00 96.00 193 LEU A C 1
ATOM 1549 O O . LEU A 1 193 ? 2.155 8.399 17.015 1.00 96.00 193 LEU A O 1
ATOM 1553 N N . ILE A 1 194 ? 1.758 9.967 15.454 1.00 97.44 194 ILE A N 1
ATOM 1554 C CA . ILE A 1 194 ? 2.091 11.125 16.295 1.00 97.44 194 ILE A CA 1
ATOM 1555 C C . ILE A 1 194 ? 0.886 11.556 17.137 1.00 97.44 194 ILE A C 1
ATOM 1557 O O . ILE A 1 194 ? 1.024 11.925 18.302 1.00 97.44 194 ILE A O 1
ATOM 1561 N N . THR A 1 195 ? -0.310 11.569 16.552 1.00 97.81 195 THR A N 1
ATOM 1562 C CA . THR A 1 195 ? -1.532 12.032 17.217 1.00 97.81 195 THR A CA 1
ATOM 1563 C C . THR A 1 195 ? -2.705 11.133 16.813 1.00 97.81 195 THR A C 1
ATOM 1565 O O . THR A 1 195 ? -3.383 11.407 15.809 1.00 97.81 195 THR A O 1
ATOM 1568 N N . PRO A 1 196 ? -2.956 10.058 17.583 1.00 97.50 196 PRO A N 1
ATOM 1569 C CA . PRO A 1 196 ? -3.935 9.041 17.226 1.00 97.50 196 PRO A CA 1
ATOM 1570 C C . PRO A 1 196 ? -5.352 9.565 17.460 1.00 97.50 196 PRO A C 1
ATOM 1572 O O . PRO A 1 196 ? -5.837 9.619 18.586 1.00 97.50 196 PRO A O 1
ATOM 1575 N N . THR A 1 197 ? -6.037 9.947 16.383 1.00 98.06 197 THR A N 1
ATOM 1576 C CA . THR A 1 197 ? -7.442 10.381 16.421 1.00 98.06 197 THR A CA 1
ATOM 1577 C C . THR A 1 197 ? -8.329 9.430 15.626 1.00 98.06 197 THR A C 1
ATOM 1579 O O . THR A 1 197 ? -7.905 8.867 14.612 1.00 98.06 197 THR A O 1
ATOM 1582 N N . ALA A 1 198 ? -9.586 9.278 16.051 1.00 97.75 198 ALA A N 1
ATOM 1583 C CA . ALA A 1 198 ? -10.579 8.468 15.343 1.00 97.75 198 ALA A CA 1
ATOM 1584 C C . ALA A 1 198 ? -10.817 8.954 13.898 1.00 97.75 198 ALA A C 1
ATOM 1586 O O . ALA A 1 198 ? -10.988 8.147 12.987 1.00 97.75 198 ALA A O 1
ATOM 1587 N N . GLU A 1 199 ? -10.760 10.269 13.660 1.00 98.06 199 GLU A N 1
ATOM 1588 C CA . GLU A 1 199 ? -10.871 10.855 12.318 1.00 98.06 199 GLU A CA 1
ATOM 1589 C C . GLU A 1 199 ? -9.756 10.357 11.388 1.00 98.06 199 GLU A C 1
ATOM 1591 O O . GLU A 1 199 ? -10.033 9.840 10.306 1.00 98.06 199 GLU A O 1
ATOM 1596 N N . ARG A 1 200 ? -8.493 10.420 11.831 1.00 98.06 200 ARG A N 1
ATOM 1597 C CA . ARG A 1 200 ? -7.354 9.906 11.057 1.00 98.06 200 ARG A CA 1
ATOM 1598 C C . ARG A 1 200 ? -7.442 8.398 10.856 1.00 98.06 200 ARG A C 1
ATOM 1600 O O . ARG A 1 200 ? -7.182 7.920 9.755 1.00 98.06 200 ARG A O 1
ATOM 1607 N N . ALA A 1 201 ? -7.852 7.652 11.884 1.00 97.88 201 ALA A N 1
ATOM 1608 C CA . ALA A 1 201 ? -8.086 6.216 11.763 1.00 97.88 201 ALA A CA 1
ATOM 1609 C C . ALA A 1 201 ? -9.136 5.894 10.685 1.00 97.88 201 ALA A C 1
ATOM 1611 O O . ALA A 1 201 ? -8.921 4.994 9.875 1.00 97.88 201 ALA A O 1
ATOM 1612 N N . SER A 1 202 ? -10.233 6.655 10.635 1.00 97.75 202 SER A N 1
ATOM 1613 C CA . SER A 1 202 ? -11.283 6.523 9.618 1.00 97.75 202 SER A CA 1
ATOM 1614 C C . SER A 1 202 ? -10.767 6.853 8.212 1.00 97.75 202 SER A C 1
ATOM 1616 O O . SER A 1 202 ? -11.028 6.116 7.258 1.00 97.75 202 SER A O 1
ATOM 1618 N N . THR A 1 203 ? -9.961 7.909 8.065 1.00 98.12 203 THR A N 1
ATOM 1619 C CA . THR A 1 203 ? -9.309 8.246 6.788 1.00 98.12 203 THR A CA 1
ATOM 1620 C C . THR A 1 203 ? -8.390 7.121 6.311 1.00 98.12 203 THR A C 1
ATOM 1622 O O . THR A 1 203 ? -8.501 6.686 5.163 1.00 98.12 203 THR A O 1
ATOM 1625 N N . ILE A 1 204 ? -7.546 6.583 7.197 1.00 97.75 204 ILE A N 1
ATOM 1626 C CA . ILE A 1 204 ? -6.668 5.444 6.890 1.00 97.75 204 ILE A CA 1
ATOM 1627 C C . ILE A 1 204 ? -7.493 4.223 6.476 1.00 97.75 204 ILE A C 1
ATOM 1629 O O . ILE A 1 204 ? -7.187 3.603 5.459 1.00 97.75 204 ILE A O 1
ATOM 1633 N N . SER A 1 205 ? -8.575 3.911 7.196 1.00 96.88 205 SER A N 1
ATOM 1634 C CA . SER A 1 205 ? -9.474 2.807 6.844 1.00 96.88 205 SER A CA 1
ATOM 1635 C C . SER A 1 205 ? -10.070 2.964 5.443 1.00 96.88 205 SER A C 1
ATOM 1637 O O . SER A 1 205 ? -10.084 2.015 4.655 1.00 96.88 205 SER A O 1
ATOM 1639 N N . ASN A 1 206 ? -10.514 4.169 5.075 1.00 97.69 206 ASN A N 1
ATOM 1640 C CA . ASN A 1 206 ? -11.040 4.432 3.736 1.00 97.69 206 ASN A CA 1
ATOM 1641 C C . ASN A 1 206 ? -9.981 4.222 2.644 1.00 97.69 206 ASN A C 1
ATOM 1643 O O . ASN A 1 206 ? -10.282 3.600 1.626 1.00 97.69 206 ASN A O 1
ATOM 1647 N N . LEU A 1 207 ? -8.745 4.676 2.862 1.00 97.62 207 LEU A N 1
ATOM 1648 C CA . LEU A 1 207 ? -7.640 4.472 1.920 1.00 97.62 207 LEU A CA 1
ATOM 1649 C C . LEU A 1 207 ? -7.262 2.989 1.807 1.00 97.62 207 LEU A C 1
ATOM 1651 O O . LEU A 1 207 ? -7.175 2.459 0.700 1.00 97.62 207 LEU A O 1
ATOM 1655 N N . LEU A 1 208 ? -7.132 2.286 2.934 1.00 96.56 208 LEU A N 1
ATOM 1656 C CA . LEU A 1 208 ? -6.879 0.843 2.969 1.00 96.56 208 LEU A CA 1
ATOM 1657 C C . LEU A 1 208 ? -7.990 0.042 2.284 1.00 96.56 208 LEU A C 1
ATOM 1659 O O . LEU A 1 208 ? -7.703 -0.934 1.595 1.00 96.56 208 LEU A O 1
ATOM 1663 N N . THR A 1 209 ? -9.247 0.478 2.404 1.00 96.81 209 THR A N 1
ATOM 1664 C CA . THR A 1 209 ? -10.382 -0.134 1.696 1.00 96.81 209 THR A CA 1
ATOM 1665 C C . THR A 1 209 ? -10.194 -0.082 0.179 1.00 96.81 209 THR A C 1
ATOM 1667 O O . THR A 1 209 ? -10.569 -1.024 -0.510 1.00 96.81 209 THR A O 1
ATOM 1670 N N . ILE A 1 210 ? -9.604 0.990 -0.356 1.00 96.69 210 ILE A N 1
ATOM 1671 C CA . ILE A 1 210 ? -9.301 1.099 -1.789 1.00 96.69 210 ILE A CA 1
ATOM 1672 C C . ILE A 1 210 ? -8.114 0.195 -2.144 1.00 96.69 210 ILE A C 1
ATOM 1674 O O . ILE A 1 210 ? -8.175 -0.565 -3.109 1.00 96.69 210 ILE A O 1
ATOM 1678 N N . VAL A 1 211 ? -7.048 0.225 -1.338 1.00 96.12 211 VAL A N 1
ATOM 1679 C CA . VAL A 1 211 ? -5.831 -0.577 -1.562 1.00 96.12 211 VAL A CA 1
ATOM 1680 C C . VAL A 1 211 ? -6.137 -2.080 -1.569 1.00 96.12 211 VAL A C 1
ATOM 1682 O O . VAL A 1 211 ? -5.656 -2.805 -2.440 1.00 96.12 211 VAL A O 1
ATOM 1685 N N . VAL A 1 212 ? -6.982 -2.552 -0.650 1.00 94.94 212 VAL A N 1
ATOM 1686 C CA . VAL A 1 212 ? -7.333 -3.974 -0.497 1.00 94.94 212 VAL A CA 1
A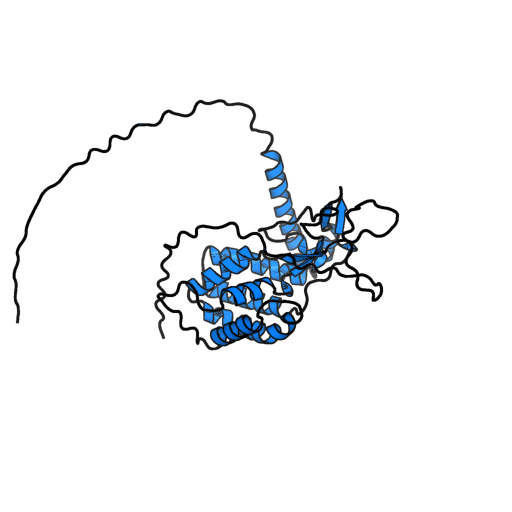TOM 1687 C C . VAL A 1 212 ? -8.299 -4.486 -1.579 1.00 94.94 212 VAL A C 1
ATOM 1689 O O . VAL A 1 212 ? -8.611 -5.668 -1.627 1.00 94.94 212 VAL A O 1
ATOM 1692 N N . GLN A 1 213 ? -8.807 -3.635 -2.473 1.00 94.56 213 GLN A N 1
ATOM 1693 C CA . GLN A 1 213 ? -9.603 -4.107 -3.616 1.00 94.56 213 GLN A CA 1
ATOM 1694 C C . GLN A 1 213 ? -8.730 -4.673 -4.742 1.00 94.56 213 GLN A C 1
ATOM 1696 O O . GLN A 1 213 ? -9.220 -5.421 -5.591 1.00 94.56 213 GLN A O 1
ATOM 1701 N N . LYS A 1 214 ? -7.435 -4.337 -4.768 1.00 93.94 214 LYS A N 1
ATOM 1702 C CA . LYS A 1 214 ? -6.514 -4.855 -5.778 1.00 93.94 214 LYS A CA 1
ATOM 1703 C C . LYS A 1 214 ? -6.138 -6.302 -5.455 1.00 93.94 214 LYS A C 1
ATOM 1705 O O . LYS A 1 214 ? -5.557 -6.590 -4.416 1.00 93.94 214 LYS A O 1
ATOM 1710 N N . ARG A 1 215 ? -6.446 -7.201 -6.393 1.00 90.56 215 ARG A N 1
ATOM 1711 C CA . ARG A 1 215 ? -6.308 -8.662 -6.234 1.00 90.56 215 ARG A CA 1
ATOM 1712 C C . ARG A 1 215 ? -4.912 -9.208 -6.511 1.00 90.56 215 ARG A C 1
ATOM 1714 O O . ARG A 1 215 ? -4.579 -10.296 -6.066 1.00 90.56 215 ARG A O 1
ATOM 1721 N N . GLU A 1 216 ? -4.096 -8.465 -7.249 1.00 90.31 216 GLU A N 1
ATOM 1722 C CA . GLU A 1 216 ? -2.768 -8.912 -7.677 1.00 90.31 216 GLU A CA 1
ATOM 1723 C C . GLU A 1 216 ? -1.738 -7.797 -7.527 1.00 90.31 216 GLU A C 1
ATOM 1725 O O . GLU A 1 216 ? -2.108 -6.637 -7.733 1.00 90.31 216 GLU A O 1
ATOM 1730 N N . PRO A 1 217 ? -0.463 -8.109 -7.223 1.00 92.94 217 PRO A N 1
ATOM 1731 C CA . PRO A 1 217 ? 0.603 -7.113 -7.204 1.00 92.94 217 PRO A CA 1
ATOM 1732 C C . PRO A 1 217 ? 0.741 -6.421 -8.562 1.00 92.94 217 PRO A C 1
ATOM 1734 O O . PRO A 1 217 ? 0.310 -6.944 -9.593 1.00 92.94 217 PRO A O 1
ATOM 1737 N N . TYR A 1 218 ? 1.346 -5.237 -8.599 1.00 94.69 218 TYR A N 1
ATOM 1738 C CA . TYR A 1 218 ? 1.714 -4.634 -9.882 1.00 94.69 218 TYR A CA 1
ATOM 1739 C C . TYR A 1 218 ? 2.805 -5.483 -10.541 1.00 94.69 218 TYR A C 1
ATOM 1741 O O . TYR A 1 218 ? 3.851 -5.742 -9.942 1.00 94.69 218 TYR A O 1
ATOM 1749 N N . ALA A 1 219 ? 2.527 -5.961 -11.754 1.00 93.56 219 ALA A N 1
ATOM 1750 C CA . ALA A 1 219 ? 3.445 -6.808 -12.498 1.00 93.56 219 ALA A CA 1
ATOM 1751 C C . ALA A 1 219 ? 4.737 -6.054 -12.839 1.00 93.56 219 ALA A C 1
ATOM 1753 O O . ALA A 1 219 ? 4.750 -4.830 -12.985 1.00 93.56 219 ALA A O 1
ATOM 1754 N N . MET A 1 220 ? 5.829 -6.800 -12.987 1.00 91.06 220 MET A N 1
ATOM 1755 C CA . MET A 1 220 ? 7.095 -6.224 -13.416 1.00 91.06 220 MET A CA 1
ATOM 1756 C C . MET A 1 220 ? 6.994 -5.818 -14.888 1.00 91.06 220 MET A C 1
ATOM 1758 O O . MET A 1 220 ? 6.707 -6.652 -15.744 1.00 91.06 220 MET A O 1
ATOM 1762 N N . ASP A 1 221 ? 7.327 -4.565 -15.188 1.00 92.19 221 ASP A N 1
ATOM 1763 C CA . ASP A 1 221 ? 7.598 -4.116 -16.551 1.00 92.19 221 ASP A CA 1
ATOM 1764 C C . ASP A 1 221 ? 9.066 -3.710 -16.668 1.00 92.19 221 ASP A C 1
ATOM 1766 O O . ASP A 1 221 ? 9.518 -2.752 -16.036 1.00 92.19 221 ASP A O 1
ATOM 1770 N N . ARG A 1 222 ? 9.817 -4.427 -17.511 1.00 90.94 222 ARG A N 1
ATOM 1771 C CA . ARG A 1 222 ? 11.238 -4.164 -17.776 1.00 90.94 222 ARG A CA 1
ATOM 1772 C C . ARG A 1 222 ? 11.510 -2.724 -18.214 1.00 90.94 222 ARG A C 1
ATOM 1774 O O . ARG A 1 222 ? 12.605 -2.218 -17.978 1.00 90.94 222 ARG A O 1
ATOM 1781 N N . HIS A 1 223 ? 10.544 -2.051 -18.841 1.00 93.25 223 HIS A N 1
ATOM 1782 C CA . HIS A 1 223 ? 10.715 -0.681 -19.309 1.00 93.25 223 HIS A CA 1
ATOM 1783 C C . HIS A 1 223 ? 10.747 0.331 -18.165 1.00 93.25 223 HIS A C 1
ATOM 1785 O O . HIS A 1 223 ? 11.187 1.447 -18.414 1.00 93.25 223 HIS A O 1
ATOM 1791 N N . HIS A 1 224 ? 10.382 -0.036 -16.934 1.00 92.69 224 HIS A N 1
ATOM 1792 C CA . HIS A 1 224 ? 10.494 0.826 -15.752 1.00 92.69 224 HIS A CA 1
ATOM 1793 C C . HIS A 1 224 ? 11.821 0.676 -15.004 1.00 92.69 224 HIS A C 1
ATOM 1795 O O . HIS A 1 224 ? 12.067 1.422 -14.063 1.00 92.69 224 HIS A O 1
ATOM 1801 N N . TRP A 1 225 ? 12.696 -0.246 -15.417 1.00 92.81 225 TRP A N 1
ATOM 1802 C CA . TRP A 1 225 ? 13.944 -0.541 -14.715 1.00 92.81 225 TRP A CA 1
ATOM 1803 C C . TRP A 1 225 ? 15.178 -0.158 -15.542 1.00 92.81 225 TRP A C 1
ATOM 1805 O O . TRP A 1 225 ? 15.192 -0.246 -16.771 1.00 92.81 225 TRP A O 1
ATOM 1815 N N . LEU A 1 226 ? 16.240 0.269 -14.858 1.00 92.75 226 LEU A N 1
ATOM 1816 C CA . LEU A 1 226 ? 17.569 0.544 -15.404 1.00 92.75 226 LEU A CA 1
ATOM 1817 C C . LEU A 1 226 ? 18.581 -0.394 -14.768 1.00 92.75 226 LEU A C 1
ATOM 1819 O O . LEU A 1 226 ? 18.691 -0.444 -13.544 1.00 92.75 226 LEU A O 1
ATOM 1823 N N . LEU A 1 227 ? 19.373 -1.074 -15.594 1.00 90.81 227 LEU A N 1
ATOM 1824 C CA . LEU A 1 227 ? 20.547 -1.803 -15.134 1.00 90.81 227 LEU A CA 1
ATOM 1825 C C . LEU A 1 227 ? 21.761 -0.868 -15.164 1.00 90.81 227 LEU A C 1
ATOM 1827 O O . LEU A 1 227 ? 22.276 -0.535 -16.230 1.00 90.81 227 LEU A O 1
ATOM 1831 N N . LYS A 1 228 ? 22.241 -0.447 -13.992 1.00 88.94 228 LYS A N 1
ATOM 1832 C CA . LYS A 1 228 ? 23.439 0.392 -13.849 1.00 88.94 228 LYS A CA 1
ATOM 1833 C C . LYS A 1 228 ? 24.425 -0.286 -12.910 1.00 88.94 228 LYS A C 1
ATOM 1835 O O . LYS A 1 228 ? 24.103 -0.559 -11.757 1.00 88.94 228 LYS A O 1
ATOM 1840 N N . ARG A 1 229 ? 25.644 -0.554 -13.398 1.00 87.88 229 ARG A N 1
ATOM 1841 C CA . ARG A 1 229 ? 26.734 -1.176 -12.614 1.00 87.88 229 ARG A CA 1
ATOM 1842 C C . ARG A 1 229 ? 26.287 -2.461 -11.886 1.00 87.88 229 ARG A C 1
ATOM 1844 O O . ARG A 1 229 ? 26.539 -2.612 -10.698 1.00 87.88 229 ARG A O 1
ATOM 1851 N N . ARG A 1 230 ? 25.603 -3.369 -12.599 1.00 86.06 230 ARG A N 1
ATOM 1852 C CA . ARG A 1 230 ? 25.029 -4.630 -12.065 1.00 86.06 230 ARG A CA 1
ATOM 1853 C C . ARG A 1 230 ? 23.939 -4.466 -10.996 1.00 86.06 230 ARG A C 1
ATOM 1855 O O . ARG A 1 230 ? 23.571 -5.439 -10.348 1.00 86.06 230 ARG A O 1
ATOM 1862 N N . THR A 1 231 ? 23.402 -3.262 -10.825 1.00 88.88 231 THR A N 1
ATOM 1863 C CA . THR A 1 231 ? 22.251 -3.020 -9.951 1.00 88.88 231 THR A CA 1
ATOM 1864 C C . THR A 1 231 ? 21.062 -2.545 -10.761 1.00 88.88 231 THR A C 1
ATOM 1866 O O . THR A 1 231 ? 21.224 -1.721 -11.664 1.00 88.88 231 THR A O 1
ATOM 1869 N N . TYR A 1 232 ? 19.882 -3.069 -10.446 1.00 91.69 232 TYR A N 1
ATOM 1870 C CA . TYR A 1 232 ? 18.637 -2.547 -10.990 1.00 91.69 232 TYR A CA 1
ATOM 1871 C C . TYR A 1 232 ? 18.156 -1.367 -10.156 1.00 91.69 232 TYR A C 1
ATOM 1873 O O . TYR A 1 232 ? 18.321 -1.357 -8.934 1.00 91.69 232 TYR A O 1
ATOM 1881 N N . ARG A 1 233 ? 17.582 -0.376 -10.831 1.00 93.19 233 ARG A N 1
ATOM 1882 C CA . ARG A 1 233 ? 16.934 0.790 -10.227 1.00 93.19 233 ARG A CA 1
ATOM 1883 C C . ARG A 1 233 ? 15.695 1.162 -11.020 1.00 93.19 233 ARG A C 1
ATOM 1885 O O . ARG A 1 233 ? 15.653 0.898 -12.223 1.00 93.19 233 ARG A O 1
ATOM 1892 N N . LEU A 1 234 ? 14.722 1.784 -10.379 1.00 92.81 234 LEU A N 1
ATOM 1893 C CA . LEU A 1 234 ? 13.569 2.348 -11.061 1.00 92.81 234 LEU A CA 1
ATOM 1894 C C . LEU A 1 234 ? 13.996 3.542 -11.924 1.00 92.81 234 LEU A C 1
ATOM 1896 O O . LEU A 1 234 ? 14.875 4.327 -11.563 1.00 92.81 234 LEU A O 1
ATOM 1900 N N . LYS A 1 235 ? 13.393 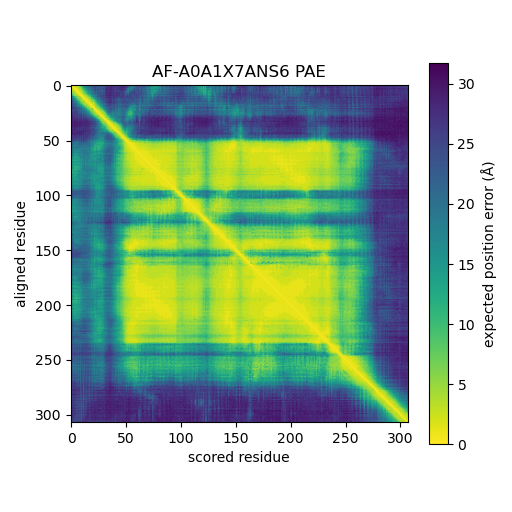3.664 -13.107 1.00 91.88 235 LYS A N 1
ATOM 1901 C CA . LYS A 1 235 ? 13.549 4.839 -13.962 1.00 91.88 235 LYS A CA 1
ATOM 1902 C C . LYS A 1 235 ? 12.892 6.023 -13.278 1.00 91.88 235 LYS A C 1
ATOM 1904 O O . LYS A 1 235 ? 11.697 5.999 -13.015 1.00 91.88 235 LYS A O 1
ATOM 1909 N N . VAL A 1 236 ? 13.658 7.081 -13.068 1.00 84.00 236 VAL A N 1
ATOM 1910 C CA . VAL A 1 236 ? 13.096 8.380 -12.712 1.00 84.00 236 VAL A CA 1
ATOM 1911 C C . VAL A 1 236 ? 12.895 9.139 -14.020 1.00 84.00 236 VAL A C 1
ATOM 1913 O O . VAL A 1 236 ? 13.837 9.712 -14.561 1.00 84.00 236 VAL A O 1
ATOM 1916 N N . ASP A 1 237 ? 11.692 9.055 -14.593 1.00 77.94 237 ASP A N 1
ATOM 1917 C CA . ASP A 1 237 ? 11.323 9.854 -15.767 1.00 77.94 237 ASP A CA 1
ATOM 1918 C C . ASP A 1 237 ? 10.629 11.143 -15.307 1.00 77.94 237 ASP A C 1
ATOM 1920 O O . ASP A 1 237 ? 9.407 11.203 -15.148 1.00 77.94 237 ASP A O 1
ATOM 1924 N N . TYR A 1 238 ? 11.437 12.182 -15.082 1.00 72.69 238 TYR A N 1
ATOM 1925 C CA . TYR A 1 238 ? 10.969 13.515 -14.693 1.00 72.69 238 TYR A CA 1
ATOM 1926 C C . TYR A 1 238 ? 9.996 14.138 -15.710 1.00 72.69 238 TYR A C 1
ATOM 1928 O O . TYR A 1 238 ? 9.153 14.952 -15.328 1.00 72.69 238 TYR A O 1
ATOM 1936 N N . ASP A 1 239 ? 10.040 13.725 -16.979 1.00 70.38 239 ASP A N 1
ATOM 1937 C CA . ASP A 1 239 ? 9.120 14.224 -18.000 1.00 70.38 239 ASP A CA 1
ATOM 1938 C C . ASP A 1 239 ? 7.788 13.465 -17.975 1.00 70.38 239 ASP A C 1
ATOM 1940 O O . ASP A 1 239 ? 6.729 14.064 -18.170 1.00 70.38 239 ASP A O 1
ATOM 1944 N N . ALA A 1 240 ? 7.795 12.156 -17.698 1.00 67.12 240 ALA A N 1
ATOM 1945 C CA . ALA A 1 240 ? 6.562 11.393 -17.479 1.00 67.12 240 ALA A CA 1
ATOM 1946 C C . ALA A 1 240 ? 5.792 11.907 -16.256 1.00 67.12 240 ALA A C 1
ATOM 1948 O O . ALA A 1 240 ? 4.570 12.038 -16.315 1.00 67.12 240 ALA A O 1
ATOM 1949 N N . ILE A 1 241 ? 6.498 12.312 -15.200 1.00 63.91 241 ILE A N 1
ATOM 1950 C CA . ILE A 1 241 ? 5.934 13.009 -14.031 1.00 63.91 241 ILE A CA 1
ATOM 1951 C C . ILE A 1 241 ? 5.148 14.253 -14.459 1.00 63.91 241 ILE A C 1
ATOM 1953 O O . ILE A 1 241 ? 4.007 14.460 -14.039 1.00 63.91 241 ILE A O 1
ATOM 1957 N N . ALA A 1 242 ? 5.723 15.052 -15.359 1.00 64.75 242 ALA A N 1
ATOM 1958 C CA . ALA A 1 242 ? 5.085 16.245 -15.905 1.00 64.75 242 ALA A CA 1
ATOM 1959 C C . ALA A 1 242 ? 3.932 15.941 -16.887 1.00 64.75 242 ALA A C 1
ATOM 1961 O O . ALA A 1 242 ? 3.199 16.857 -17.264 1.00 64.75 242 ALA A O 1
ATOM 1962 N N . ARG A 1 243 ? 3.741 14.684 -17.308 1.00 68.19 243 ARG A N 1
ATOM 1963 C CA . ARG A 1 243 ? 2.667 14.257 -18.227 1.00 68.19 243 ARG A CA 1
ATOM 1964 C C . ARG A 1 243 ? 1.535 13.485 -17.540 1.00 68.19 243 ARG A C 1
ATOM 1966 O O . AR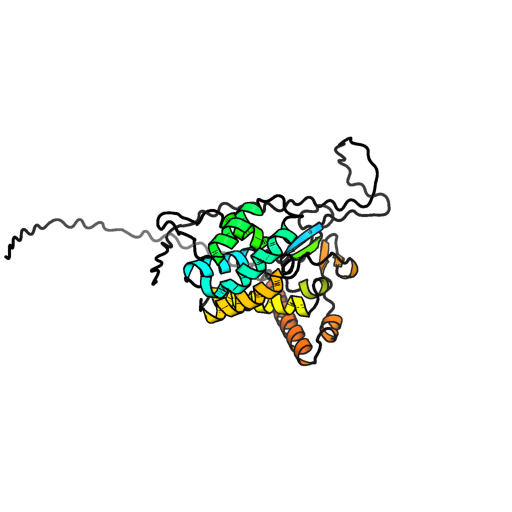G A 1 243 ? 0.403 13.576 -17.998 1.00 68.19 243 ARG A O 1
ATOM 1973 N N . CYS A 1 244 ? 1.805 12.754 -16.457 1.00 60.53 244 CYS A N 1
ATOM 1974 C CA . CYS A 1 244 ? 0.843 11.840 -15.822 1.00 60.53 244 CYS A CA 1
ATOM 1975 C C . CYS A 1 244 ? -0.210 12.504 -14.918 1.00 60.53 244 CYS A C 1
ATOM 1977 O O . CYS A 1 244 ? -1.159 11.834 -14.509 1.00 60.53 244 CYS A O 1
ATOM 1979 N N . GLY A 1 245 ? -0.084 13.794 -14.597 1.00 58.09 245 GLY A N 1
ATOM 1980 C CA . GLY A 1 245 ? -1.130 14.492 -13.851 1.00 58.09 245 GLY A CA 1
ATOM 1981 C C . GLY A 1 245 ? -2.339 14.776 -14.742 1.00 58.09 245 GLY A C 1
ATOM 1982 O O . GLY A 1 245 ? -2.241 15.533 -15.706 1.00 58.09 245 GLY A O 1
ATOM 1983 N N . SER A 1 246 ? -3.490 14.201 -14.381 1.00 57.84 246 SER A N 1
ATOM 1984 C CA . SER A 1 246 ? -4.799 14.408 -15.024 1.00 57.84 246 SER A CA 1
ATOM 1985 C C . SER A 1 246 ? -5.217 15.880 -15.110 1.00 57.84 246 SER A C 1
ATOM 1987 O O . SER A 1 246 ? -6.066 16.247 -15.918 1.00 57.84 246 S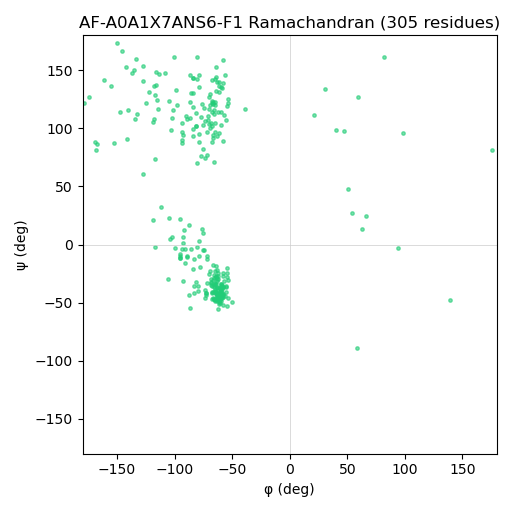ER A O 1
ATOM 1989 N N . ASN A 1 247 ? -4.621 16.733 -14.277 1.00 71.75 247 ASN A N 1
ATOM 1990 C CA . ASN A 1 247 ? -4.773 18.179 -14.294 1.00 71.75 247 ASN A CA 1
ATOM 1991 C C . ASN A 1 247 ? -3.443 18.856 -13.892 1.00 71.75 247 ASN A C 1
ATOM 1993 O O . ASN A 1 247 ? -2.517 18.216 -13.391 1.00 71.75 247 ASN A O 1
ATOM 1997 N N . ALA A 1 248 ? -3.331 20.169 -14.118 1.00 70.50 248 ALA A N 1
ATOM 1998 C CA . ALA A 1 248 ? -2.128 20.940 -13.785 1.00 70.50 248 ALA A CA 1
ATOM 1999 C C . ALA A 1 248 ? -1.717 20.821 -12.305 1.00 70.50 248 ALA A C 1
ATOM 2001 O O . ALA A 1 248 ? -0.535 20.691 -12.008 1.00 70.50 248 ALA A O 1
ATOM 2002 N N . ARG A 1 249 ? -2.696 20.759 -11.398 1.00 75.00 249 ARG A N 1
ATOM 2003 C CA . ARG A 1 249 ? -2.474 20.690 -9.951 1.00 75.00 249 ARG A CA 1
ATOM 2004 C C . ARG A 1 249 ? -1.803 19.387 -9.516 1.00 75.00 249 ARG A C 1
ATOM 2006 O O . ARG A 1 249 ? -0.905 19.406 -8.683 1.00 75.00 249 ARG A O 1
ATOM 2013 N N . ASP A 1 250 ? -2.204 18.266 -10.102 1.00 67.06 250 ASP A N 1
ATOM 2014 C CA . ASP A 1 250 ? -1.624 16.948 -9.835 1.00 67.06 250 ASP A CA 1
ATOM 2015 C C . ASP A 1 250 ? -0.146 16.888 -10.252 1.00 67.06 250 ASP A C 1
ATOM 2017 O O . ASP A 1 250 ? 0.681 16.307 -9.545 1.00 67.06 250 ASP A O 1
ATOM 2021 N N . ARG A 1 251 ? 0.198 17.554 -11.364 1.00 68.94 251 ARG A N 1
ATOM 2022 C CA . ARG A 1 251 ? 1.581 17.668 -11.851 1.00 68.94 251 ARG A CA 1
ATOM 2023 C C . ARG A 1 251 ? 2.449 18.501 -10.918 1.00 68.94 251 ARG A C 1
ATOM 2025 O O . ARG A 1 251 ? 3.546 18.070 -10.574 1.00 68.94 251 ARG A O 1
ATOM 2032 N N . ASP A 1 252 ? 1.954 19.659 -10.487 1.00 75.00 252 ASP A N 1
ATOM 2033 C CA . ASP A 1 252 ? 2.690 20.541 -9.577 1.00 75.00 252 ASP A CA 1
ATOM 2034 C C . ASP A 1 252 ? 2.900 19.880 -8.210 1.00 75.00 252 ASP A C 1
ATOM 2036 O O . ASP A 1 252 ? 3.995 19.943 -7.647 1.00 75.00 252 ASP A O 1
ATOM 2040 N N . ASN A 1 253 ? 1.893 19.150 -7.720 1.00 71.81 253 ASN A N 1
ATOM 2041 C CA . ASN A 1 253 ? 2.006 18.360 -6.500 1.00 71.81 253 ASN A CA 1
ATOM 2042 C C . ASN A 1 253 ? 3.090 17.283 -6.630 1.00 71.81 253 ASN A C 1
ATOM 2044 O O . ASN A 1 253 ? 3.987 17.246 -5.790 1.00 71.81 253 ASN A O 1
ATOM 2048 N N . LEU A 1 254 ? 3.075 16.459 -7.689 1.00 68.75 254 LEU A N 1
ATOM 2049 C CA . LEU A 1 254 ? 4.089 15.409 -7.840 1.00 68.75 254 LEU A CA 1
ATOM 2050 C C . LEU A 1 254 ? 5.494 16.001 -8.012 1.00 68.75 254 LEU A C 1
ATOM 2052 O O . LEU A 1 254 ? 6.447 15.542 -7.387 1.00 68.75 254 LEU A O 1
ATOM 2056 N N . ARG A 1 255 ? 5.621 17.070 -8.807 1.00 73.19 255 ARG A N 1
ATOM 2057 C CA . ARG A 1 255 ? 6.894 17.766 -9.000 1.00 73.19 255 ARG A CA 1
ATOM 2058 C C . ARG A 1 255 ? 7.433 18.320 -7.682 1.00 73.19 255 ARG A C 1
ATOM 2060 O O . ARG A 1 255 ? 8.617 18.161 -7.405 1.00 73.19 255 ARG A O 1
ATOM 2067 N N . SER A 1 256 ? 6.583 18.930 -6.855 1.00 78.00 256 SER A N 1
ATOM 2068 C CA . SER A 1 256 ? 7.000 19.440 -5.544 1.00 78.00 256 SER A CA 1
ATOM 2069 C C . SER A 1 256 ? 7.422 18.324 -4.583 1.00 78.00 256 SER A C 1
ATOM 2071 O O . SER A 1 256 ? 8.394 18.497 -3.850 1.00 78.00 256 SER A O 1
ATOM 2073 N N . LEU A 1 257 ? 6.752 17.167 -4.625 1.00 69.94 257 LEU A N 1
ATOM 2074 C CA . LEU A 1 257 ? 7.107 15.995 -3.823 1.00 69.94 257 LEU A CA 1
ATOM 2075 C C . LEU A 1 257 ? 8.502 15.466 -4.174 1.00 69.94 257 LEU A C 1
ATOM 2077 O O . LEU A 1 257 ? 9.306 15.219 -3.279 1.00 69.94 257 LEU A O 1
ATOM 2081 N N . ILE A 1 258 ? 8.813 15.368 -5.466 1.00 67.81 258 ILE A N 1
ATOM 2082 C CA . ILE A 1 258 ? 10.103 14.853 -5.944 1.00 67.81 258 ILE A CA 1
ATOM 2083 C C . ILE A 1 258 ? 11.239 15.851 -5.705 1.00 67.81 258 ILE A C 1
ATOM 2085 O O . ILE A 1 258 ? 12.319 15.484 -5.251 1.00 67.81 258 ILE A O 1
ATOM 2089 N N . LEU A 1 259 ? 11.001 17.144 -5.938 1.00 74.88 259 LEU A N 1
ATOM 2090 C CA . LEU A 1 259 ? 12.017 18.164 -5.660 1.00 74.88 259 LEU A CA 1
ATOM 2091 C C . LEU A 1 259 ? 12.362 18.237 -4.164 1.00 74.88 259 LEU A C 1
ATOM 2093 O O . LEU A 1 259 ? 13.509 18.506 -3.808 1.00 74.88 259 LEU A O 1
ATOM 2097 N N . ARG A 1 260 ? 11.396 17.956 -3.278 1.00 71.56 260 ARG A N 1
ATOM 2098 C CA . ARG A 1 260 ? 11.653 17.835 -1.837 1.00 71.56 260 ARG A CA 1
ATOM 2099 C C . ARG A 1 260 ? 12.491 16.605 -1.491 1.00 71.56 260 ARG A C 1
ATOM 2101 O O . ARG A 1 260 ? 13.294 16.696 -0.568 1.00 71.56 260 ARG A O 1
ATOM 2108 N N . SER A 1 261 ? 12.341 15.484 -2.200 1.00 62.75 261 SER A N 1
ATOM 2109 C CA . SER A 1 261 ? 13.140 14.285 -1.925 1.00 62.75 261 SER A CA 1
ATOM 2110 C C . SER A 1 261 ? 14.595 14.426 -2.368 1.00 62.75 261 SER A C 1
ATOM 2112 O O . SER A 1 261 ? 15.484 14.109 -1.583 1.00 62.75 261 SER A O 1
ATOM 2114 N N . ASP A 1 262 ? 14.850 14.980 -3.555 1.00 65.88 262 ASP A N 1
ATOM 2115 C CA . ASP A 1 262 ? 16.217 15.095 -4.094 1.00 65.88 262 ASP A CA 1
ATOM 2116 C C . ASP A 1 262 ? 17.071 16.103 -3.296 1.00 65.88 262 ASP A C 1
ATOM 2118 O O . ASP A 1 262 ? 18.292 15.950 -3.159 1.00 65.88 262 ASP A O 1
ATOM 2122 N N . SER A 1 263 ? 16.428 17.120 -2.707 1.00 69.88 263 SER A N 1
ATOM 2123 C CA . SER A 1 263 ? 17.097 18.065 -1.809 1.00 69.88 263 SER A CA 1
ATOM 2124 C C . SER A 1 263 ? 17.589 17.411 -0.513 1.00 69.88 263 SER A C 1
ATOM 2126 O O . SER A 1 263 ? 18.571 17.889 0.053 1.00 69.88 263 SER A O 1
ATOM 2128 N N . LEU A 1 264 ? 16.936 16.350 -0.029 1.00 57.94 264 LEU A N 1
ATOM 2129 C CA . LEU A 1 264 ? 17.336 15.657 1.202 1.00 57.94 264 LEU A CA 1
ATOM 2130 C C . LEU A 1 264 ? 18.520 14.710 0.953 1.00 57.94 264 LEU A C 1
ATOM 2132 O O . LEU A 1 264 ? 19.473 14.701 1.734 1.00 57.94 264 LEU A O 1
ATOM 2136 N N . ASP A 1 265 ? 18.526 14.001 -0.177 1.00 54.16 265 ASP A N 1
ATOM 2137 C CA . ASP A 1 265 ? 19.616 13.081 -0.542 1.00 54.16 265 ASP A CA 1
ATOM 2138 C C . ASP A 1 265 ? 20.925 13.829 -0.864 1.00 54.16 265 ASP A C 1
ATOM 2140 O O . ASP A 1 265 ? 22.029 13.368 -0.547 1.00 54.16 265 ASP A O 1
ATOM 2144 N N . SER A 1 266 ? 20.809 15.035 -1.432 1.00 63.19 266 SER A N 1
ATOM 2145 C CA . SER A 1 266 ? 21.956 15.911 -1.705 1.00 63.19 266 SER A CA 1
ATOM 2146 C C . SER A 1 266 ? 22.633 16.416 -0.423 1.00 63.19 266 SER A C 1
ATOM 2148 O O . SER A 1 266 ? 23.847 16.616 -0.415 1.00 63.19 266 SER A O 1
ATOM 2150 N N . LEU A 1 267 ? 21.882 16.579 0.673 1.00 56.16 267 LEU A N 1
ATOM 2151 C CA . LEU A 1 267 ? 22.420 16.981 1.978 1.00 56.16 267 LEU A CA 1
ATOM 2152 C C . LEU A 1 267 ? 23.062 15.803 2.725 1.00 56.16 267 LEU A C 1
ATOM 2154 O O . LEU A 1 267 ? 24.107 15.972 3.351 1.00 56.16 267 LEU A O 1
ATOM 2158 N N . SER A 1 268 ? 22.500 14.595 2.600 1.00 53.28 268 SER A N 1
ATOM 2159 C CA . SER A 1 268 ? 23.086 13.370 3.168 1.00 53.28 268 SER A CA 1
ATOM 2160 C C . SER A 1 268 ? 24.449 13.023 2.564 1.00 53.28 268 SER A C 1
ATOM 2162 O O . SER A 1 268 ? 25.274 12.413 3.240 1.00 53.28 268 SER A O 1
ATOM 2164 N N . SER A 1 269 ? 24.694 13.386 1.304 1.00 55.09 269 SER A N 1
ATOM 2165 C CA . SER A 1 269 ? 25.948 13.064 0.608 1.00 55.09 269 SER A CA 1
ATOM 2166 C C . SER A 1 269 ? 27.088 14.046 0.914 1.00 55.09 269 SER A C 1
ATOM 2168 O O . SER A 1 269 ? 28.234 13.765 0.580 1.00 55.09 269 SER A O 1
ATOM 2170 N N . GLN A 1 270 ? 26.798 15.192 1.544 1.00 55.19 270 GLN A N 1
ATOM 2171 C CA . GLN A 1 270 ? 27.802 16.205 1.900 1.00 55.19 270 GLN A CA 1
ATOM 2172 C C . GLN A 1 270 ? 28.316 16.075 3.344 1.00 55.19 270 GLN A C 1
ATOM 2174 O O . GLN A 1 270 ? 29.322 16.691 3.687 1.00 55.19 270 GLN A O 1
ATOM 2179 N N . SER A 1 271 ? 27.677 15.268 4.201 1.00 53.31 271 SER A N 1
ATOM 2180 C CA . SER A 1 271 ? 28.076 15.146 5.613 1.00 53.31 271 SER A CA 1
ATOM 2181 C C . SER A 1 271 ? 29.184 14.119 5.878 1.00 53.31 271 SER A C 1
ATOM 2183 O O . SER A 1 271 ? 29.624 13.989 7.018 1.00 53.31 271 SER A O 1
ATOM 2185 N N . SER A 1 272 ? 29.637 13.372 4.869 1.00 54.69 272 SER A N 1
ATOM 2186 C CA . SER A 1 272 ? 30.659 12.325 5.030 1.00 54.69 272 SER A CA 1
ATOM 2187 C C . SER A 1 272 ? 32.109 12.804 4.877 1.00 54.69 272 SER A C 1
ATOM 2189 O O . SER A 1 272 ? 33.010 12.065 5.264 1.00 54.69 272 SER A O 1
ATOM 2191 N N . ASP A 1 273 ? 32.348 14.037 4.415 1.00 55.00 273 ASP A N 1
ATOM 2192 C CA . ASP A 1 273 ? 33.707 14.548 4.146 1.00 55.00 273 ASP A CA 1
ATOM 2193 C C . ASP A 1 273 ? 34.239 15.536 5.208 1.00 55.00 273 ASP A C 1
ATOM 2195 O O . ASP A 1 273 ? 35.343 16.059 5.075 1.00 55.00 273 ASP A O 1
ATOM 2199 N N . ALA A 1 274 ? 33.502 15.775 6.300 1.00 54.34 274 ALA A N 1
ATOM 2200 C CA . ALA A 1 274 ? 33.862 16.758 7.333 1.00 54.34 274 ALA A CA 1
ATOM 2201 C C . ALA A 1 274 ? 34.250 16.144 8.696 1.00 54.34 274 ALA A C 1
ATOM 2203 O O . ALA A 1 274 ? 34.014 16.751 9.738 1.00 54.34 274 ALA A O 1
ATOM 2204 N N . SER A 1 275 ? 34.850 14.948 8.717 1.00 50.84 275 SER A N 1
ATOM 2205 C CA . SER A 1 275 ? 35.367 14.335 9.954 1.00 50.84 275 SER A CA 1
ATOM 2206 C C . SER A 1 275 ? 36.827 13.905 9.814 1.00 50.84 275 SER A C 1
ATOM 2208 O O . SER A 1 275 ? 37.172 12.736 9.972 1.00 50.84 275 SER A O 1
ATOM 2210 N N . SER A 1 276 ? 37.705 14.871 9.550 1.00 55.66 276 SER A N 1
ATOM 2211 C CA . SER A 1 276 ? 39.140 14.734 9.793 1.00 55.66 276 SER A CA 1
ATOM 2212 C C . SER A 1 276 ? 39.583 15.770 10.823 1.00 55.66 276 SER A C 1
ATOM 2214 O O . SER A 1 276 ? 39.682 16.955 10.513 1.00 55.66 276 SER A O 1
ATOM 2216 N N . GLY A 1 277 ? 39.890 15.290 12.027 1.00 56.44 277 GLY A N 1
ATOM 2217 C CA . GLY A 1 277 ? 40.716 15.997 13.000 1.00 56.44 277 GLY A CA 1
ATOM 2218 C C . GLY A 1 277 ? 39.944 16.745 14.077 1.00 56.44 277 GLY A C 1
ATOM 2219 O O . GLY A 1 277 ? 39.586 17.897 13.885 1.00 56.44 277 GLY A O 1
ATOM 2220 N N . LEU A 1 278 ? 39.776 16.097 15.231 1.00 51.16 278 LEU A N 1
ATOM 2221 C CA . LEU A 1 278 ? 40.003 16.681 16.558 1.00 51.16 278 LEU A CA 1
ATOM 2222 C C . LEU A 1 278 ? 40.014 15.527 17.573 1.00 51.16 278 LEU A C 1
ATOM 2224 O O . LEU A 1 278 ? 38.993 15.174 18.162 1.00 51.16 278 LEU A O 1
ATOM 2228 N N . ASP A 1 279 ? 41.194 14.928 17.751 1.00 53.25 279 ASP A N 1
ATOM 2229 C CA . ASP A 1 279 ? 41.502 14.067 18.894 1.00 53.25 279 ASP A CA 1
ATOM 2230 C C . ASP A 1 279 ? 41.373 14.902 20.172 1.00 53.25 279 ASP A C 1
ATOM 2232 O O . ASP A 1 279 ? 42.286 15.626 20.570 1.00 53.25 279 ASP A O 1
ATOM 2236 N N . THR A 1 280 ? 40.211 14.824 20.813 1.00 63.00 280 THR A N 1
ATOM 2237 C CA . THR A 1 280 ? 40.049 15.262 22.198 1.00 63.00 280 THR A CA 1
ATOM 2238 C C . THR A 1 280 ? 39.968 14.019 23.077 1.00 63.00 280 THR A C 1
ATOM 2240 O O . THR A 1 280 ? 39.129 13.150 22.832 1.00 63.00 280 THR A O 1
ATOM 2243 N N . PRO A 1 281 ? 40.853 13.882 24.082 1.00 63.59 281 PRO A N 1
ATOM 2244 C CA . PRO A 1 281 ? 40.811 12.742 24.980 1.00 63.59 281 PRO A CA 1
ATOM 2245 C C . PRO A 1 281 ? 39.496 12.748 25.775 1.00 63.59 281 PRO A C 1
ATOM 2247 O O . PRO A 1 281 ? 39.000 13.817 26.144 1.00 63.59 281 PRO A O 1
ATOM 2250 N N . PRO A 1 282 ? 38.927 11.565 26.062 1.00 59.22 282 PRO A N 1
ATOM 2251 C CA . PRO A 1 282 ? 37.678 11.463 26.798 1.00 59.22 282 PRO A CA 1
ATOM 2252 C C . PRO A 1 282 ? 37.842 12.023 28.221 1.00 59.22 282 PRO A C 1
ATOM 2254 O O . PRO A 1 282 ? 38.863 11.767 28.869 1.00 59.22 282 PRO A O 1
ATOM 2257 N N . PRO A 1 283 ? 36.847 12.758 28.748 1.00 58.59 283 PRO A N 1
ATOM 2258 C CA . PRO A 1 283 ? 36.862 13.187 30.136 1.00 58.59 283 PRO A CA 1
ATOM 2259 C C . PRO A 1 283 ? 36.795 11.971 31.067 1.00 58.59 283 PRO A C 1
ATOM 2261 O O . PRO A 1 283 ? 35.965 11.073 30.906 1.00 58.59 283 PRO A O 1
ATOM 2264 N N . SER A 1 284 ? 37.688 11.956 32.055 1.00 62.12 284 SER A N 1
ATOM 2265 C CA . SER A 1 284 ? 37.754 10.934 33.099 1.00 62.12 284 SER A CA 1
ATOM 2266 C C . SER A 1 284 ? 36.426 10.794 33.859 1.00 62.12 284 SER A C 1
ATOM 2268 O O . SER A 1 284 ? 35.756 11.796 34.120 1.00 62.12 284 SER A O 1
ATOM 2270 N N . PRO A 1 285 ? 36.060 9.574 34.295 1.00 48.97 285 PRO A N 1
ATOM 2271 C CA . PRO A 1 285 ? 34.820 9.336 35.018 1.00 48.97 285 PRO A CA 1
ATOM 2272 C C . PRO A 1 285 ? 34.838 10.017 36.392 1.00 48.97 285 PRO A C 1
ATOM 2274 O O . PRO A 1 285 ? 35.676 9.724 37.251 1.00 48.97 285 PRO A O 1
ATOM 2277 N N . VAL A 1 286 ? 33.870 10.907 36.610 1.00 52.47 286 VAL A N 1
ATOM 2278 C CA . VAL A 1 286 ? 33.561 11.484 37.920 1.00 52.47 286 VAL A CA 1
ATOM 2279 C C . VAL A 1 286 ? 33.008 10.370 38.810 1.00 52.47 286 VAL A C 1
ATOM 2281 O O . VAL A 1 286 ? 31.949 9.805 38.548 1.00 52.47 286 VAL A O 1
ATOM 2284 N N . LYS A 1 287 ? 33.748 10.025 39.868 1.00 43.59 287 LYS A N 1
ATOM 2285 C CA . LYS A 1 287 ? 33.295 9.091 40.906 1.00 43.59 287 LYS A CA 1
ATOM 2286 C C . LYS A 1 287 ? 32.224 9.772 41.758 1.00 43.59 287 LYS A C 1
ATOM 2288 O O . LYS A 1 287 ? 32.547 10.498 42.696 1.00 43.59 287 LYS A O 1
ATOM 2293 N N . GLU A 1 288 ? 30.958 9.516 41.451 1.00 42.31 288 GLU A N 1
ATOM 2294 C CA . GLU A 1 288 ? 29.844 9.901 42.315 1.00 42.31 288 GLU A CA 1
ATOM 2295 C C . GLU A 1 288 ? 29.845 9.051 43.593 1.00 42.31 288 GLU A C 1
ATOM 2297 O O . GLU A 1 288 ? 29.728 7.823 43.589 1.00 42.31 288 GLU A O 1
ATOM 2302 N N . ARG A 1 289 ? 30.039 9.730 44.724 1.00 44.34 289 ARG A N 1
ATOM 2303 C CA . ARG A 1 289 ? 30.098 9.145 46.061 1.00 44.34 289 ARG A CA 1
ATOM 2304 C C . ARG A 1 289 ? 28.673 8.992 46.593 1.00 44.34 289 ARG A C 1
ATOM 2306 O O . ARG A 1 289 ? 28.135 9.913 47.196 1.00 44.34 289 ARG A O 1
ATOM 2313 N N . VAL A 1 290 ? 28.072 7.819 46.398 1.00 45.69 290 VAL A N 1
ATOM 2314 C CA . VAL A 1 290 ? 26.771 7.471 46.995 1.00 45.69 290 VAL A CA 1
ATOM 2315 C C . VAL A 1 290 ? 26.937 7.276 48.506 1.00 45.69 290 VAL A C 1
ATOM 2317 O O . VAL A 1 290 ? 27.446 6.258 48.976 1.00 45.69 290 VAL A O 1
ATOM 2320 N N . THR A 1 291 ? 26.503 8.259 49.292 1.00 47.38 291 THR A N 1
ATOM 2321 C CA . THR A 1 291 ? 26.367 8.149 50.747 1.00 47.38 291 THR A CA 1
ATOM 2322 C C . THR A 1 291 ? 25.052 7.444 51.091 1.00 47.38 291 THR A C 1
ATOM 2324 O O . THR A 1 291 ? 23.970 8.024 51.067 1.00 47.38 291 THR A O 1
ATOM 2327 N N . ARG A 1 292 ? 25.138 6.155 51.444 1.00 39.25 292 ARG A N 1
ATOM 2328 C CA . ARG A 1 292 ? 24.039 5.411 52.083 1.00 39.25 292 ARG A CA 1
ATOM 2329 C C . ARG A 1 292 ? 23.768 5.996 53.471 1.00 39.25 292 ARG A C 1
ATOM 2331 O O . ARG A 1 292 ? 24.586 5.838 54.374 1.00 39.25 292 ARG A O 1
ATOM 2338 N N . ARG A 1 293 ? 22.606 6.627 53.656 1.00 41.91 293 ARG A N 1
ATOM 2339 C CA . ARG A 1 293 ? 22.089 7.024 54.971 1.00 41.91 293 ARG A CA 1
ATOM 2340 C C . ARG A 1 293 ? 21.000 6.036 55.393 1.00 41.91 293 ARG A C 1
ATOM 2342 O O . ARG A 1 293 ? 19.921 5.996 54.814 1.00 41.91 293 ARG A O 1
ATOM 2349 N N . SER A 1 294 ? 21.316 5.206 56.382 1.00 46.06 294 SER A N 1
ATOM 2350 C CA . SER A 1 294 ? 20.386 4.305 57.059 1.00 46.06 294 SER A CA 1
ATOM 2351 C C . SER A 1 294 ? 19.518 5.097 58.045 1.00 46.06 294 SER A C 1
ATOM 2353 O O . SER A 1 294 ? 19.997 5.576 59.070 1.00 46.06 294 SER A O 1
ATOM 2355 N N . GLY A 1 295 ? 18.231 5.245 57.726 1.00 43.00 295 GLY A N 1
ATOM 2356 C CA . GLY A 1 295 ? 17.215 5.815 58.613 1.00 43.00 295 GLY A CA 1
ATOM 2357 C C . GLY A 1 295 ? 16.365 4.716 59.249 1.00 43.00 295 GLY A C 1
ATOM 2358 O O . GLY A 1 295 ? 15.675 3.975 58.558 1.00 43.00 295 GLY A O 1
ATOM 2359 N N . ARG A 1 296 ? 16.451 4.603 60.575 1.00 41.41 296 ARG A N 1
ATOM 2360 C CA . ARG A 1 296 ? 15.699 3.697 61.456 1.00 41.41 296 ARG A CA 1
ATOM 2361 C C . ARG A 1 296 ? 14.348 4.318 61.864 1.00 41.41 296 ARG A C 1
ATOM 2363 O O . ARG A 1 296 ? 14.327 5.490 62.202 1.00 41.41 296 ARG A O 1
ATOM 2370 N N . ARG A 1 297 ? 13.341 3.439 62.015 1.00 42.81 297 ARG A N 1
ATOM 2371 C CA . ARG A 1 297 ? 12.208 3.414 62.986 1.00 42.81 297 ARG A CA 1
ATOM 2372 C C . ARG A 1 297 ? 11.189 4.572 63.051 1.00 42.81 297 ARG A C 1
ATOM 2374 O O . ARG A 1 297 ? 11.536 5.652 63.496 1.00 42.81 297 ARG A O 1
ATOM 2381 N N . SER A 1 298 ? 9.906 4.207 62.945 1.00 45.31 298 SER A N 1
ATOM 2382 C CA . SER A 1 298 ? 8.868 4.217 64.016 1.00 45.31 298 SER A CA 1
ATOM 2383 C C . SER A 1 298 ? 7.556 3.671 63.405 1.00 45.31 298 SER A C 1
ATOM 2385 O O . SER A 1 298 ? 7.220 4.010 62.282 1.00 45.31 298 SER A O 1
ATOM 2387 N N . HIS A 1 299 ? 6.925 2.595 63.888 1.00 48.12 299 HIS A N 1
ATOM 2388 C CA . HIS A 1 299 ? 6.032 2.476 65.052 1.00 48.12 299 HIS A CA 1
ATOM 2389 C C . HIS A 1 299 ? 4.937 3.554 65.134 1.00 48.12 299 HIS A C 1
ATOM 2391 O O . HIS A 1 299 ? 5.181 4.609 65.702 1.00 48.12 299 HIS A O 1
ATOM 2397 N N . CYS A 1 300 ? 3.728 3.218 64.664 1.00 38.62 300 CYS A N 1
ATOM 2398 C CA . CYS A 1 300 ? 2.461 3.768 65.152 1.00 38.62 300 CYS A CA 1
ATOM 2399 C C . CYS A 1 300 ? 1.409 2.647 65.202 1.00 38.62 300 CYS A C 1
ATOM 2401 O O . CYS A 1 300 ? 1.047 2.068 64.180 1.00 38.62 300 CYS A O 1
ATOM 2403 N N . LYS A 1 301 ? 0.959 2.335 66.422 1.00 53.66 301 LYS A N 1
ATOM 2404 C CA . LYS A 1 301 ? -0.331 1.700 66.713 1.00 53.66 301 LYS A CA 1
ATOM 2405 C C . LYS A 1 301 ? -1.409 2.783 66.627 1.00 53.66 301 LYS A C 1
ATOM 2407 O O . LYS A 1 301 ? -1.153 3.906 67.050 1.00 53.66 301 LYS A O 1
ATOM 2412 N N . GLY A 1 302 ? -2.602 2.427 66.169 1.00 42.28 302 GLY A N 1
ATOM 2413 C CA . GLY A 1 302 ? -3.768 3.306 66.195 1.00 42.28 302 GLY A CA 1
ATOM 2414 C C . GLY A 1 302 ? -5.026 2.529 65.848 1.00 42.28 302 GLY A C 1
ATOM 2415 O O . GLY A 1 302 ? -5.375 2.393 64.685 1.00 42.28 302 GLY A O 1
ATOM 2416 N N . THR A 1 303 ? -5.636 1.952 66.876 1.00 55.56 303 THR A N 1
ATOM 2417 C CA . THR A 1 303 ? -7.012 1.454 66.909 1.00 55.56 303 THR A CA 1
ATOM 2418 C C . THR A 1 303 ? -7.996 2.581 66.623 1.00 55.56 303 THR A C 1
ATOM 2420 O O . THR A 1 303 ? -7.898 3.602 67.292 1.00 55.56 303 THR A O 1
ATOM 2423 N N . GLU A 1 304 ? -9.002 2.349 65.782 1.00 47.56 304 GLU A N 1
ATOM 2424 C CA . GLU A 1 304 ? -10.341 2.878 66.043 1.00 47.56 304 GLU A CA 1
ATOM 2425 C C . GLU A 1 304 ? -11.416 2.041 65.349 1.00 47.56 304 GLU A C 1
ATOM 2427 O O . GLU A 1 304 ? -11.264 1.556 64.230 1.00 47.56 304 GLU A O 1
ATOM 2432 N N . ARG A 1 305 ? -12.464 1.810 66.129 1.00 49.84 305 ARG A N 1
ATOM 2433 C CA . ARG A 1 305 ? -13.645 0.994 65.898 1.00 49.84 305 ARG A CA 1
ATOM 2434 C C . ARG A 1 305 ? -14.782 2.006 65.876 1.00 49.84 305 ARG A C 1
ATOM 2436 O O . ARG A 1 305 ? -14.910 2.737 66.853 1.00 49.84 305 ARG A O 1
ATOM 2443 N N . LEU A 1 306 ? -15.572 2.048 64.814 1.00 54.44 306 LEU A N 1
ATOM 2444 C CA . LEU A 1 306 ? -16.861 2.734 64.802 1.00 54.44 306 LEU A CA 1
ATOM 2445 C C . LEU A 1 306 ? -17.895 1.830 64.128 1.00 54.44 306 LEU A C 1
ATOM 2447 O O . LEU A 1 306 ? -17.537 0.950 63.345 1.00 54.44 306 LEU A O 1
ATOM 2451 N N . GLU A 1 307 ? -19.116 2.027 64.606 1.00 62.69 307 GLU A N 1
ATOM 2452 C CA . GLU A 1 307 ? -20.306 1.168 64.646 1.00 62.69 307 GLU A CA 1
ATOM 2453 C C . GLU A 1 307 ? -20.871 0.711 63.296 1.00 62.69 307 GLU A C 1
ATOM 2455 O O . GLU A 1 307 ? -20.759 1.460 62.300 1.00 62.69 307 GLU A O 1
#